Protein AF-A0A1R1BE74-F1 (afdb_monomer)

Nearest PDB structures (foldseek):
  8j9f-assembly1_C  TM=7.064E-01  e=6.997E-29  Paenibacillus relictisesami
  8j9f-assembly1_B  TM=7.066E-01  e=1.627E-28  Paenibacillus relictisesami
  8j9f-assembly2_A  TM=7.059E-01  e=2.800E-28  Paenibacillus relictisesami
  7ms2-assembly1_A  TM=7.088E-01  e=2.737E-26  Acetivibrio thermocellus AD2
  7ms2-assembly1_B  TM=7.089E-01  e=9.140E-26  Acetivibrio thermocellus AD2

Mean predicted aligned error: 9.93 Å

Secondary structure (DSSP, 8-state):
-EEE--SS----TTGGG-S-EEE-TT-GGGHHHHHHHHHHTSS------SSPBPSSGGGSTTTTTSS-BTTB---TTTT--THHHHHHHTPPPSB-TT----SS-EEEEEEEES-SS--TT--EEEEEEEEE-SSS-EEEEEEEEE--SS-SS---S-EEEEEEEEEE-TT-EEEEEEEE-GGGS-----TTSBHHHHHTSHHHHHHHHHSTT-S-------TTS-HHHHHHHHHH-BGGGGGGGGTTSS-HHHHHHHHHHHHHHT-

Sequence (267 aa):
MVVLSNGSPIVMPWLKDAKAVLEAYLGRQAAGGAIADLLFGEANPSEKLAETFPQSLKHNPSSLFFPGDGDRVEYREGIYVGYRYYDCKDIEPLFPFGFGLSYTQFDYSQLNVSQTCFKDTDIVSVTVKIKNTGQCSGKEVIQLYVHDRQTSVNRPEKELKGFAKVSLEPGEEKTVSFTLDKRSFANYYDRNTALGELLSNPKTMAVLGQLQGFAPQGNAHSDAVSSEMIQASMRYIPLRALIPFTGGALTEELLSQLLAGLNAAVR

Foldseek 3Di:
DEEDEAQDADACPPVVVDPDYHDQYCPDPCSVVVVVCPVVVVDKKADWAQFFHANDCVLFLCSVFPPHDDPDGDPPCVPCGTQLVCQVVVNDGPAHGRDDDIPWDKDKDDWDWPDDDDDLQDKIKTKIKMWTAGDAKYKYKDWDWDADPDFLADGGRIDTDDIDIDIYGHGDMDMDMDIDHSVRVDPFDDQQDQQLRLCPRPLSVVLVVVQPQLPQPDPPPDPPADPVNVVVVSNRDGNNNSCVRSVNSDDPVNSVVSRVSSRVSRD

Organism: Paenibacillus amylolyticus (NCBI:txid1451)

Structure (mmCIF, N/CA/C/O backbone):
data_AF-A0A1R1BE74-F1
#
_entry.id   AF-A0A1R1BE74-F1
#
loop_
_atom_site.group_PDB
_atom_site.id
_atom_site.type_symbol
_atom_site.label_atom_id
_atom_site.label_alt_id
_atom_site.label_comp_id
_atom_site.label_asym_id
_atom_site.label_entity_id
_atom_site.label_seq_id
_atom_site.pdbx_PDB_ins_code
_atom_site.Cartn_x
_atom_site.Cartn_y
_atom_site.Cartn_z
_atom_site.occupancy
_atom_site.B_iso_or_equiv
_atom_site.auth_seq_id
_atom_site.auth_comp_id
_atom_site.auth_asym_id
_atom_site.auth_atom_id
_atom_site.pdbx_PDB_model_num
ATOM 1 N N . MET A 1 1 ? -11.906 -18.749 12.889 1.00 91.25 1 MET A N 1
ATOM 2 C CA . MET A 1 1 ? -10.833 -17.737 12.854 1.00 91.25 1 MET A CA 1
ATOM 3 C C . MET A 1 1 ? -9.551 -18.449 12.481 1.00 91.25 1 MET A C 1
ATOM 5 O O . MET A 1 1 ? -9.347 -19.546 12.983 1.00 91.25 1 MET A O 1
ATOM 9 N N . VAL A 1 2 ? -8.747 -17.875 11.592 1.00 97.81 2 VAL A N 1
ATOM 10 C CA . VAL A 1 2 ? -7.461 -18.438 11.157 1.00 97.81 2 VAL A CA 1
ATOM 11 C C . VAL A 1 2 ? -6.367 -17.421 11.461 1.00 97.81 2 VAL A C 1
ATOM 13 O O . VAL A 1 2 ? -6.529 -16.246 11.149 1.00 97.81 2 VAL A O 1
ATOM 16 N N . VAL A 1 3 ? -5.271 -17.859 12.076 1.00 97.69 3 VAL A N 1
ATOM 17 C CA . VAL A 1 3 ? -4.066 -17.039 12.260 1.00 97.69 3 VAL A CA 1
ATOM 18 C C . VAL A 1 3 ? -2.991 -17.604 11.348 1.00 97.69 3 VAL A C 1
ATOM 20 O O . VAL A 1 3 ? -2.738 -18.809 11.368 1.00 97.69 3 VAL A O 1
ATOM 23 N N . LEU A 1 4 ? -2.400 -16.747 10.527 1.00 97.81 4 LEU A N 1
ATOM 24 C CA . LEU A 1 4 ? -1.405 -17.123 9.538 1.00 97.81 4 LEU A CA 1
ATOM 25 C C . LEU A 1 4 ? 0.002 -16.801 10.034 1.00 97.81 4 LEU A C 1
ATOM 27 O O . LEU A 1 4 ? 0.234 -15.760 10.647 1.00 97.81 4 LEU A O 1
ATOM 31 N N . SER A 1 5 ? 0.929 -17.721 9.768 1.00 96.88 5 SER A N 1
ATOM 32 C CA . SER A 1 5 ? 2.358 -17.523 9.982 1.00 96.88 5 SER A CA 1
ATOM 33 C C . SER A 1 5 ? 3.117 -18.006 8.751 1.00 96.88 5 SER A C 1
ATOM 35 O O . SER A 1 5 ? 3.304 -19.203 8.530 1.00 96.88 5 SER A O 1
ATOM 37 N N . ASN A 1 6 ? 3.509 -17.050 7.917 1.00 97.12 6 ASN A N 1
ATOM 38 C CA . ASN A 1 6 ? 4.135 -17.254 6.613 1.00 97.12 6 ASN A CA 1
ATOM 39 C C . ASN A 1 6 ? 5.138 -16.130 6.352 1.00 97.12 6 ASN A C 1
ATOM 41 O O . ASN A 1 6 ? 5.033 -15.037 6.897 1.00 97.12 6 ASN A O 1
ATOM 45 N N . GLY A 1 7 ? 6.146 -16.404 5.524 1.00 96.81 7 GLY A N 1
ATOM 46 C CA . GLY A 1 7 ? 7.164 -15.410 5.161 1.00 96.81 7 GLY A CA 1
ATOM 47 C C . GLY A 1 7 ? 6.813 -14.558 3.938 1.00 96.81 7 GLY A C 1
ATOM 48 O O . GLY A 1 7 ? 7.561 -13.647 3.614 1.00 96.81 7 GLY A O 1
ATOM 49 N N . SER A 1 8 ? 5.734 -14.892 3.230 1.00 95.81 8 SER A N 1
ATOM 50 C CA . SER A 1 8 ? 5.340 -14.307 1.944 1.00 95.81 8 SER A CA 1
ATOM 51 C C . SER A 1 8 ? 3.848 -14.592 1.703 1.00 95.81 8 SER A C 1
ATOM 53 O O . SER A 1 8 ? 3.282 -15.421 2.433 1.00 95.81 8 SER A O 1
ATOM 55 N N . PRO A 1 9 ? 3.181 -13.945 0.731 1.00 96.75 9 PRO A N 1
ATOM 56 C CA . PRO A 1 9 ? 1.778 -14.195 0.449 1.00 96.75 9 PRO A CA 1
ATOM 57 C C . PRO A 1 9 ? 1.449 -15.659 0.152 1.00 96.75 9 PRO A C 1
ATOM 59 O O . PRO A 1 9 ? 2.171 -16.349 -0.569 1.00 96.75 9 PRO A O 1
ATOM 62 N N . ILE A 1 10 ? 0.300 -16.108 0.658 1.00 96.12 10 ILE A N 1
ATOM 63 C CA . ILE A 1 10 ? -0.264 -17.429 0.371 1.00 96.12 10 ILE A CA 1
ATOM 64 C C . ILE A 1 10 ? -1.625 -17.289 -0.312 1.00 96.12 10 ILE A C 1
ATOM 66 O O . ILE A 1 10 ? -2.376 -16.349 -0.049 1.00 96.12 10 ILE A O 1
ATOM 70 N N . VAL A 1 11 ? -1.971 -18.255 -1.161 1.00 95.31 11 VAL A N 1
ATOM 71 C CA . VAL A 1 11 ? -3.345 -18.390 -1.660 1.00 95.31 11 VAL A CA 1
ATOM 72 C C . VAL A 1 11 ? -4.239 -18.970 -0.560 1.00 95.31 11 VAL A C 1
ATOM 74 O O . VAL A 1 11 ? -3.820 -19.857 0.185 1.00 95.31 11 VAL A O 1
ATOM 77 N N . MET A 1 12 ? -5.483 -18.496 -0.464 1.00 96.94 12 MET A N 1
ATOM 78 C CA . MET A 1 12 ? -6.427 -18.913 0.584 1.00 96.94 12 MET A CA 1
ATOM 79 C C . MET A 1 12 ? -7.737 -19.454 -0.019 1.00 96.94 12 MET A C 1
ATOM 81 O O . MET A 1 12 ? -8.784 -18.822 0.114 1.00 96.94 12 MET A O 1
ATOM 85 N N . PRO A 1 13 ? -7.738 -20.633 -0.677 1.00 95.75 13 PRO A N 1
ATOM 86 C CA . PRO A 1 13 ? -8.962 -21.212 -1.255 1.00 95.75 13 PRO A CA 1
ATOM 87 C C . PRO A 1 13 ? -10.056 -21.507 -0.207 1.00 95.75 13 PRO A C 1
ATOM 89 O O . PRO A 1 13 ? -11.230 -21.635 -0.546 1.00 95.75 13 PRO A O 1
ATOM 92 N N . TRP A 1 14 ? -9.669 -21.589 1.067 1.00 96.44 14 TRP A N 1
ATOM 93 C CA . TRP A 1 14 ? -10.520 -21.802 2.240 1.00 96.44 14 TRP A CA 1
ATOM 94 C C . TRP A 1 14 ? -11.069 -20.501 2.855 1.00 96.44 14 TRP A C 1
ATOM 96 O O . TRP A 1 14 ? -11.799 -20.561 3.842 1.00 96.44 14 TRP A O 1
ATOM 106 N N . LEU A 1 15 ? -10.740 -19.317 2.313 1.00 97.00 15 LEU A N 1
ATOM 107 C CA . LEU A 1 15 ? -11.078 -18.025 2.933 1.00 97.00 15 LEU A CA 1
ATOM 108 C C . LEU A 1 15 ? -12.582 -17.867 3.208 1.00 97.00 15 LEU A C 1
ATOM 110 O O . LEU A 1 15 ? -12.959 -17.362 4.260 1.00 97.00 15 LEU A O 1
ATOM 114 N N . LYS A 1 16 ? -13.439 -18.358 2.303 1.00 96.38 16 LYS A N 1
ATOM 115 C CA . LYS A 1 16 ? -14.909 -18.314 2.435 1.00 96.38 16 LYS A CA 1
ATOM 116 C C . LYS A 1 16 ? -15.448 -19.035 3.680 1.00 96.38 16 LYS A C 1
ATOM 118 O O . LYS A 1 16 ? -16.525 -18.698 4.165 1.00 96.38 16 LYS A O 1
ATOM 123 N N . ASP A 1 17 ? -14.702 -20.010 4.192 1.00 97.56 17 ASP A N 1
ATOM 124 C CA . ASP A 1 17 ? -15.076 -20.808 5.359 1.00 97.56 17 ASP A CA 1
ATOM 125 C C . ASP A 1 17 ? -14.540 -20.179 6.664 1.00 97.56 17 ASP A C 1
ATOM 127 O O . ASP A 1 17 ? -14.965 -20.531 7.768 1.00 97.56 17 ASP A O 1
ATOM 131 N N . ALA A 1 18 ? -13.638 -19.194 6.561 1.00 97.62 18 ALA A N 1
ATOM 132 C CA . ALA A 1 18 ? -13.071 -18.469 7.688 1.00 97.62 18 ALA A CA 1
ATOM 133 C C . ALA A 1 18 ? -13.839 -17.165 7.965 1.00 97.62 18 ALA A C 1
ATOM 135 O O . ALA A 1 18 ? -13.910 -16.265 7.138 1.00 97.62 18 ALA A O 1
ATOM 136 N N . LYS A 1 19 ? -14.357 -17.012 9.190 1.00 97.50 19 LYS A N 1
ATOM 137 C CA . LYS A 1 19 ? -15.012 -15.761 9.633 1.00 97.50 19 LYS A CA 1
ATOM 138 C C . LYS A 1 19 ? -14.055 -14.576 9.804 1.00 97.50 19 LYS A C 1
ATOM 140 O O . LYS A 1 19 ? -14.494 -13.437 9.769 1.00 97.50 19 LYS A O 1
ATOM 145 N N . ALA A 1 20 ? -12.780 -14.861 10.055 1.00 97.38 20 ALA A N 1
ATOM 146 C CA . ALA A 1 20 ? -11.730 -13.875 10.266 1.00 97.38 20 ALA A CA 1
ATOM 147 C C . ALA A 1 20 ? -10.369 -14.519 9.990 1.00 97.38 20 ALA A C 1
ATOM 149 O O . ALA A 1 20 ? -10.177 -15.704 10.305 1.00 97.38 20 ALA A O 1
ATOM 150 N N . VAL A 1 21 ? -9.448 -13.724 9.447 1.00 98.25 21 VAL A N 1
ATOM 151 C CA . VAL A 1 21 ? -8.052 -14.088 9.195 1.00 98.25 21 VAL A CA 1
ATOM 152 C C . VAL A 1 21 ? -7.153 -13.009 9.790 1.00 98.25 21 VAL A C 1
ATOM 154 O O . VAL A 1 21 ? -7.360 -11.828 9.524 1.00 98.25 21 VAL A O 1
ATOM 157 N N . LEU A 1 22 ? -6.167 -13.420 10.584 1.00 98.06 22 LEU A N 1
ATOM 158 C CA . LEU A 1 22 ? -5.102 -12.560 11.094 1.00 98.06 22 LEU A CA 1
ATOM 159 C C . LEU A 1 22 ? -3.781 -12.984 10.450 1.00 98.06 22 LEU A C 1
ATOM 161 O O . LEU A 1 22 ? -3.292 -14.079 10.716 1.00 98.06 22 LEU A O 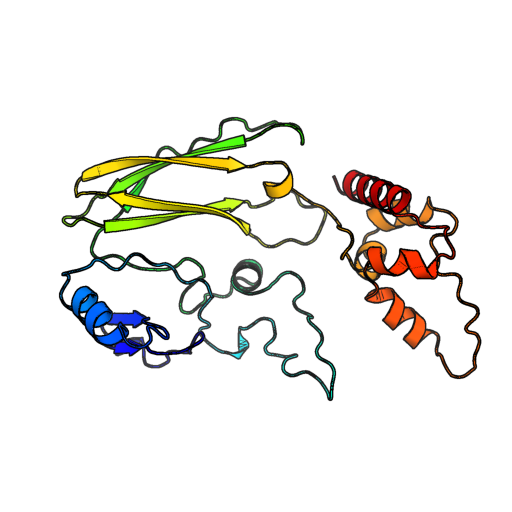1
ATOM 165 N N . GLU A 1 23 ? -3.210 -12.123 9.613 1.00 97.94 23 GLU A N 1
ATOM 166 C CA . GLU A 1 23 ? -1.867 -12.306 9.057 1.00 97.94 23 GLU A CA 1
ATOM 167 C C . GLU A 1 23 ? -0.825 -11.833 10.079 1.00 97.94 23 GLU A C 1
ATOM 169 O O . GLU A 1 23 ? -0.718 -10.636 10.347 1.00 97.94 23 GLU A O 1
ATOM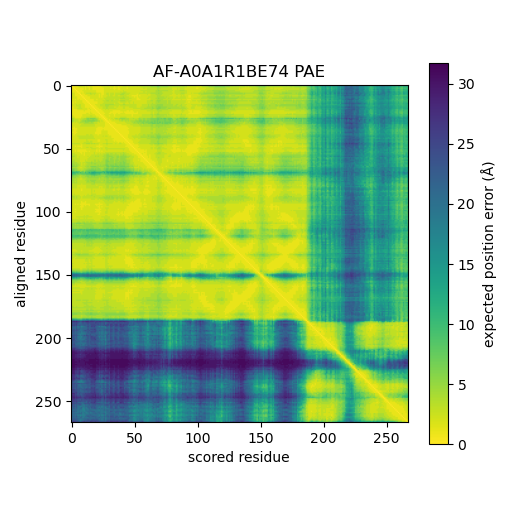 174 N N . ALA A 1 24 ? -0.097 -12.775 10.686 1.00 96.88 24 ALA A N 1
ATOM 175 C CA . ALA A 1 24 ? 0.890 -12.493 11.731 1.00 96.88 24 ALA A CA 1
ATOM 176 C C . ALA A 1 24 ? 2.345 -12.641 11.250 1.00 96.88 24 ALA A C 1
ATOM 178 O O . ALA A 1 24 ? 3.274 -12.402 12.029 1.00 96.88 24 ALA A O 1
ATOM 179 N N . TYR A 1 25 ? 2.559 -13.021 9.985 1.00 96.94 25 TYR A N 1
ATOM 180 C CA . TYR A 1 25 ? 3.864 -13.255 9.377 1.00 96.94 25 TYR A CA 1
ATOM 181 C C . TYR A 1 25 ? 4.799 -14.077 10.294 1.00 96.94 25 TYR A C 1
ATOM 183 O O . TYR A 1 25 ? 4.412 -15.094 10.880 1.00 96.94 25 TYR A O 1
ATOM 191 N N . LEU A 1 26 ? 6.058 -13.651 10.429 1.00 95.62 26 LEU A N 1
ATOM 192 C CA . LEU A 1 26 ? 7.093 -14.295 11.234 1.00 95.62 26 LEU A CA 1
ATOM 193 C C . LEU A 1 26 ? 7.488 -13.397 12.420 1.00 95.62 26 LEU A C 1
ATOM 195 O O . LEU A 1 26 ? 8.588 -12.845 12.461 1.00 95.62 26 LEU A O 1
ATOM 199 N N . GLY A 1 27 ? 6.604 -13.275 13.415 1.00 89.88 27 GLY A N 1
ATOM 200 C CA . GLY A 1 27 ? 6.794 -12.435 14.615 1.00 89.88 27 GLY A CA 1
ATOM 201 C C . GLY A 1 27 ? 7.848 -12.915 15.634 1.00 89.88 27 GLY A C 1
ATOM 202 O O . GLY A 1 27 ? 7.973 -12.340 16.716 1.00 89.88 27 GLY A O 1
ATOM 203 N N . ARG A 1 28 ? 8.613 -13.968 15.308 1.00 94.38 28 ARG A N 1
ATOM 204 C CA . ARG A 1 28 ? 9.681 -14.555 16.144 1.00 94.38 28 ARG A CA 1
ATOM 205 C C . ARG A 1 28 ? 9.211 -14.854 17.583 1.00 94.38 28 ARG A C 1
ATOM 207 O O . ARG A 1 28 ? 8.063 -15.220 17.807 1.00 94.38 28 ARG A O 1
ATOM 214 N N . GLN A 1 29 ? 10.109 -14.732 18.563 1.00 95.94 29 GLN A N 1
ATOM 215 C CA . GLN A 1 29 ? 9.910 -15.170 19.951 1.00 95.94 29 GLN A CA 1
ATOM 216 C C . GLN A 1 29 ? 8.762 -14.474 20.703 1.00 95.94 29 GLN A C 1
ATOM 218 O O . GLN A 1 29 ? 8.271 -15.023 21.682 1.00 95.94 29 GLN A O 1
ATOM 223 N N . ALA A 1 30 ? 8.335 -13.284 20.265 1.00 95.50 30 ALA A N 1
ATOM 224 C CA . ALA A 1 30 ? 7.267 -12.516 20.911 1.00 95.50 30 ALA A CA 1
ATOM 225 C C . ALA A 1 30 ? 5.902 -12.662 20.211 1.00 95.50 30 ALA A C 1
ATOM 227 O O . ALA A 1 30 ? 4.915 -12.097 20.682 1.00 95.50 30 ALA A O 1
ATOM 228 N N . ALA A 1 31 ? 5.825 -13.429 19.113 1.00 96.12 31 ALA A N 1
ATOM 229 C CA . ALA A 1 31 ? 4.615 -13.547 18.300 1.00 96.12 31 ALA A CA 1
ATOM 230 C C . ALA A 1 31 ? 3.404 -14.030 19.105 1.00 96.12 31 ALA A C 1
ATOM 232 O O . ALA A 1 31 ? 2.318 -13.496 18.935 1.00 96.12 31 ALA A O 1
ATOM 233 N N . GLY A 1 32 ? 3.588 -15.008 20.000 1.00 97.00 32 GLY A N 1
ATOM 234 C CA . GLY A 1 32 ? 2.481 -15.589 20.763 1.00 97.00 32 GLY A CA 1
ATOM 235 C C . GLY A 1 32 ? 1.731 -14.559 21.611 1.00 97.00 32 GLY A C 1
ATOM 236 O O . GLY A 1 32 ? 0.508 -14.486 21.532 1.00 97.00 32 GLY A O 1
ATOM 237 N N . GLY A 1 33 ? 2.465 -13.731 22.364 1.00 98.00 33 GLY A N 1
ATOM 238 C CA . GLY A 1 33 ? 1.879 -12.655 23.169 1.00 98.00 33 GLY A CA 1
ATOM 239 C C . GLY A 1 33 ? 1.226 -11.582 22.302 1.00 98.00 33 GLY A C 1
ATOM 240 O O . GLY A 1 33 ? 0.059 -11.274 22.494 1.00 98.00 33 GLY A O 1
ATOM 241 N N . ALA A 1 34 ? 1.926 -11.107 21.267 1.00 97.56 34 ALA A N 1
ATOM 242 C CA . ALA A 1 34 ? 1.388 -10.084 20.370 1.00 97.56 34 ALA A CA 1
ATOM 243 C C . ALA A 1 34 ? 0.110 -10.541 19.637 1.00 97.56 34 ALA A C 1
ATOM 245 O O . ALA A 1 34 ? -0.829 -9.767 19.478 1.00 97.56 34 ALA A O 1
ATOM 246 N N . ILE A 1 35 ? 0.051 -11.804 19.205 1.00 97.94 35 ILE A N 1
ATOM 247 C CA . ILE A 1 35 ? -1.151 -12.393 18.602 1.00 97.94 35 ILE A CA 1
ATOM 248 C C . ILE A 1 35 ? -2.281 -12.444 19.630 1.00 97.94 35 ILE A C 1
ATOM 250 O O . ILE A 1 35 ? -3.403 -12.082 19.290 1.00 97.94 35 ILE A O 1
ATOM 254 N N . ALA A 1 36 ? -2.009 -12.865 20.868 1.00 98.00 36 ALA A N 1
ATOM 255 C CA . ALA A 1 36 ? -3.021 -12.886 21.921 1.00 98.00 36 ALA A CA 1
ATOM 256 C C . ALA A 1 36 ? -3.589 -11.481 22.174 1.00 98.00 36 ALA A C 1
ATOM 258 O O . ALA A 1 36 ? -4.807 -11.313 22.126 1.00 98.00 36 ALA A O 1
ATOM 259 N N . ASP A 1 37 ? -2.731 -10.470 22.324 1.00 98.19 37 ASP A N 1
ATOM 260 C CA . ASP A 1 37 ? -3.157 -9.085 22.548 1.00 98.19 37 ASP A CA 1
ATOM 261 C C . ASP A 1 37 ? -4.083 -8.585 21.428 1.00 98.19 37 ASP A C 1
ATOM 263 O O . ASP A 1 37 ? -5.106 -7.953 21.689 1.00 98.19 37 ASP A O 1
ATOM 267 N N . LEU A 1 38 ? -3.772 -8.921 20.171 1.00 97.62 38 LEU A N 1
ATOM 268 C CA . LEU A 1 38 ? -4.627 -8.584 19.033 1.00 97.62 38 LEU A CA 1
ATOM 269 C C . LEU A 1 38 ? -5.947 -9.358 19.069 1.00 97.62 38 LEU A C 1
ATOM 271 O O . LEU A 1 38 ? -7.004 -8.761 18.894 1.00 97.62 38 LEU A O 1
ATOM 275 N N . LEU A 1 39 ? -5.925 -10.671 19.295 1.00 97.12 39 LEU A N 1
ATOM 276 C CA . LEU A 1 39 ? -7.131 -11.507 19.278 1.00 97.12 39 LEU A CA 1
ATOM 277 C C . LEU A 1 39 ? -8.133 -11.148 20.380 1.00 97.12 39 LEU A C 1
ATOM 279 O O . LEU A 1 39 ? -9.338 -11.256 20.157 1.00 97.12 39 LEU A O 1
ATOM 283 N N . PHE A 1 40 ? -7.641 -10.727 21.545 1.00 97.19 40 PHE A N 1
ATOM 284 C CA . PHE A 1 40 ? -8.474 -10.325 22.680 1.00 97.19 40 PHE A CA 1
ATOM 285 C C . PHE A 1 40 ? -8.802 -8.827 22.700 1.00 97.19 40 PHE A C 1
ATOM 287 O O . PHE A 1 40 ? -9.597 -8.396 23.529 1.00 97.19 40 PHE A O 1
ATOM 294 N N . GLY A 1 41 ? -8.258 -8.041 21.765 1.00 96.31 41 GLY A N 1
ATOM 295 C CA . GLY A 1 41 ? -8.538 -6.608 21.668 1.00 96.31 41 GLY A CA 1
ATOM 296 C C . GLY A 1 41 ? -7.787 -5.741 22.678 1.00 96.31 41 GLY A C 1
ATOM 297 O O . GLY A 1 41 ? -8.054 -4.544 22.742 1.00 96.31 41 GLY A O 1
ATOM 298 N N . GLU A 1 42 ? -6.822 -6.308 23.409 1.00 97.69 42 GLU A N 1
ATOM 299 C CA . GLU A 1 42 ? -5.860 -5.554 24.230 1.00 97.69 42 GLU A CA 1
ATOM 300 C C . GLU A 1 42 ? -4.996 -4.630 23.353 1.00 97.69 42 GLU A C 1
ATOM 302 O O . GLU A 1 42 ? -4.568 -3.554 23.772 1.00 97.69 42 GLU A O 1
ATOM 307 N N . ALA A 1 43 ? -4.785 -5.024 22.093 1.00 97.31 43 ALA A N 1
ATOM 308 C CA . ALA A 1 43 ? -4.223 -4.189 21.043 1.00 97.31 43 ALA A CA 1
ATOM 309 C C . ALA A 1 43 ? -5.121 -4.180 19.795 1.00 97.31 43 ALA A C 1
ATOM 311 O O . ALA A 1 43 ? -5.749 -5.175 19.435 1.00 97.31 43 ALA A O 1
ATOM 312 N N . ASN A 1 44 ? -5.137 -3.049 19.085 1.00 98.19 44 ASN A N 1
ATOM 313 C CA . ASN A 1 44 ? -5.878 -2.891 17.835 1.00 98.19 44 ASN A CA 1
ATOM 314 C C . ASN A 1 44 ? -4.962 -3.152 16.612 1.00 98.19 44 ASN A C 1
ATOM 316 O O . ASN A 1 44 ? -3.932 -2.472 16.480 1.00 98.19 44 ASN A O 1
ATOM 320 N N . PRO A 1 45 ? -5.313 -4.088 15.701 1.00 98.00 45 PRO A N 1
ATOM 321 C CA . PRO A 1 45 ? -4.615 -4.270 14.433 1.00 98.00 45 PRO A CA 1
ATOM 322 C C . PRO A 1 45 ? -4.543 -2.959 13.646 1.00 98.00 45 PRO A C 1
ATOM 324 O O . PRO A 1 45 ? -5.530 -2.241 13.496 1.00 98.00 45 PRO A O 1
ATOM 327 N N . SER A 1 46 ? -3.346 -2.621 13.165 1.00 98.00 46 SER A N 1
ATOM 328 C CA . SER A 1 46 ? -3.106 -1.322 12.521 1.00 98.00 46 SER A CA 1
ATOM 329 C C . SER A 1 46 ? -2.058 -1.342 11.415 1.00 98.00 46 SER A C 1
ATOM 331 O O . SER A 1 46 ? -1.636 -0.284 10.944 1.00 98.00 46 SER A O 1
ATOM 333 N N . GLU A 1 47 ? -1.569 -2.521 11.043 1.00 96.38 47 GLU A N 1
ATOM 334 C CA . GLU A 1 47 ? -0.603 -2.649 9.957 1.00 96.38 47 GLU A CA 1
ATOM 335 C C . GLU A 1 47 ? -1.310 -2.887 8.625 1.00 96.38 47 GLU A C 1
ATOM 337 O O . GLU A 1 47 ? -2.463 -3.321 8.572 1.00 96.38 47 GLU A O 1
ATOM 342 N N . LYS A 1 48 ? -0.603 -2.563 7.544 1.00 98.38 48 LYS A N 1
ATOM 343 C CA . LYS A 1 48 ? -1.072 -2.711 6.170 1.00 98.38 48 LYS A CA 1
ATOM 344 C C . LYS A 1 48 ? -0.105 -3.608 5.402 1.00 98.38 48 LYS A C 1
ATOM 346 O O . LYS A 1 48 ? 1.098 -3.571 5.653 1.00 98.38 48 LYS A O 1
ATOM 351 N N . LEU A 1 49 ? -0.619 -4.398 4.466 1.00 98.50 49 LEU A N 1
ATOM 352 C CA . LEU A 1 49 ? 0.178 -5.329 3.673 1.00 98.50 49 LEU A CA 1
ATOM 353 C C . LEU A 1 49 ? 1.252 -4.596 2.861 1.00 98.50 49 LEU A C 1
ATOM 355 O O . LEU A 1 49 ? 0.950 -3.672 2.107 1.00 98.50 49 LEU A O 1
ATOM 359 N N . ALA A 1 50 ? 2.499 -5.057 2.964 1.00 97.62 50 ALA A N 1
ATOM 360 C CA . ALA A 1 50 ? 3.611 -4.581 2.138 1.00 97.62 50 ALA A CA 1
ATOM 361 C C . ALA A 1 50 ? 3.699 -5.304 0.778 1.00 97.62 50 ALA A C 1
ATOM 363 O O . ALA A 1 50 ? 4.503 -4.936 -0.076 1.00 97.62 50 ALA A O 1
ATOM 364 N N . GLU A 1 51 ? 2.859 -6.317 0.564 1.00 97.44 51 GLU A N 1
ATOM 365 C CA . GLU A 1 51 ? 2.827 -7.160 -0.628 1.00 97.44 51 GLU A CA 1
ATOM 366 C C . GLU A 1 51 ? 1.379 -7.390 -1.073 1.00 97.44 51 GLU A C 1
ATOM 368 O O . GLU A 1 51 ? 0.449 -7.368 -0.270 1.00 97.44 51 GLU A O 1
ATOM 373 N N . THR A 1 52 ? 1.177 -7.630 -2.366 1.00 98.38 52 THR A N 1
ATOM 374 C CA . THR A 1 52 ? -0.130 -8.025 -2.900 1.00 98.38 52 THR A CA 1
ATOM 375 C C . THR A 1 52 ? -0.323 -9.527 -2.722 1.00 98.38 52 THR A C 1
ATOM 377 O O . THR A 1 52 ? 0.510 -10.306 -3.187 1.00 98.38 52 THR A O 1
ATOM 380 N N . PHE A 1 53 ? -1.429 -9.946 -2.105 1.00 98.31 53 PHE A N 1
ATOM 381 C CA . PHE A 1 53 ? -1.774 -11.362 -1.999 1.00 98.31 53 PHE A CA 1
ATOM 382 C C . PHE A 1 53 ? -2.551 -11.789 -3.245 1.00 98.31 53 PHE A C 1
ATOM 384 O O . PHE A 1 53 ? -3.644 -11.270 -3.482 1.00 98.31 53 PHE A O 1
ATOM 391 N N . PRO A 1 54 ? -2.027 -12.716 -4.063 1.00 97.06 54 PRO A N 1
ATOM 392 C CA . PRO A 1 54 ? -2.715 -13.160 -5.265 1.00 97.06 54 PRO A CA 1
ATOM 393 C C . PRO A 1 54 ? -3.889 -14.092 -4.942 1.00 97.06 54 PRO A C 1
ATOM 395 O O . PRO A 1 54 ? -3.797 -14.934 -4.052 1.00 97.06 54 PRO A O 1
ATOM 398 N N . GLN A 1 55 ? -4.952 -14.041 -5.750 1.00 96.25 55 GLN A N 1
ATOM 399 C CA . GLN A 1 55 ? -5.965 -15.110 -5.766 1.00 96.25 55 GLN A CA 1
ATOM 400 C C . GLN A 1 55 ? -5.384 -16.436 -6.294 1.00 96.25 55 GLN A C 1
ATOM 402 O O . GLN A 1 55 ? -5.780 -17.519 -5.870 1.00 96.25 55 GLN A O 1
ATOM 407 N N . SER A 1 56 ? -4.423 -16.349 -7.217 1.00 95.44 56 SER A N 1
ATOM 408 C CA . SER A 1 56 ? -3.731 -17.476 -7.839 1.00 95.44 56 SER A CA 1
ATOM 409 C C . SER A 1 56 ? -2.283 -17.103 -8.117 1.00 95.44 56 SER A C 1
ATOM 411 O O . SER A 1 56 ? -2.018 -16.011 -8.615 1.00 95.44 56 SER A O 1
ATOM 413 N N . LEU A 1 57 ? -1.342 -18.021 -7.883 1.00 93.00 57 LEU A N 1
ATOM 414 C CA . LEU A 1 57 ? 0.078 -17.792 -8.180 1.00 93.00 57 LEU A CA 1
ATOM 415 C C . LEU A 1 57 ? 0.312 -17.376 -9.646 1.00 93.00 57 LEU A C 1
ATOM 417 O O . LEU A 1 57 ? 1.213 -16.593 -9.926 1.00 93.00 57 LEU A O 1
ATOM 421 N N . LYS A 1 58 ? -0.555 -17.824 -10.565 1.00 95.00 58 LYS A N 1
ATOM 422 C CA . LYS A 1 58 ? -0.525 -17.464 -11.994 1.00 95.00 58 LYS A CA 1
ATOM 423 C C . LYS A 1 58 ? -0.813 -15.984 -12.274 1.00 95.00 58 LYS A C 1
ATOM 425 O O . LYS A 1 58 ? -0.542 -15.516 -13.370 1.00 95.00 58 LYS A O 1
ATOM 430 N N . HIS A 1 59 ? -1.393 -15.253 -11.323 1.00 94.94 59 HIS A N 1
ATOM 431 C CA . HIS A 1 59 ? -1.626 -13.812 -11.462 1.00 94.94 59 HIS A CA 1
ATOM 432 C C . HIS A 1 59 ? -0.373 -12.993 -11.134 1.00 94.94 59 HIS A C 1
ATOM 434 O O . HIS A 1 59 ? -0.339 -11.797 -11.411 1.00 94.94 59 HIS A O 1
ATOM 440 N N . ASN A 1 60 ? 0.662 -13.614 -10.556 1.00 94.50 60 ASN A N 1
ATOM 441 C CA . ASN A 1 60 ? 1.913 -12.919 -10.309 1.00 94.50 60 ASN A CA 1
ATOM 442 C C . ASN A 1 60 ? 2.577 -12.544 -11.653 1.00 94.50 60 ASN A C 1
ATOM 444 O O . ASN A 1 60 ? 2.677 -13.417 -12.526 1.00 94.50 60 ASN A O 1
ATOM 448 N N . PRO A 1 61 ? 3.044 -11.291 -11.828 1.00 94.50 61 PRO A N 1
ATOM 449 C CA . PRO A 1 61 ? 3.679 -10.835 -13.067 1.00 94.50 61 PRO A CA 1
ATOM 450 C C . PRO A 1 61 ? 4.851 -11.707 -13.538 1.00 94.50 61 PRO A C 1
ATOM 452 O O . PRO A 1 61 ? 5.043 -11.866 -14.741 1.00 94.50 61 PRO A O 1
ATOM 455 N N . SER A 1 62 ? 5.605 -12.309 -12.615 1.00 94.62 62 SER A N 1
ATOM 456 C CA . SER A 1 62 ? 6.756 -13.156 -12.949 1.00 94.62 62 SER A CA 1
ATOM 457 C C . SER A 1 62 ? 6.406 -14.637 -13.127 1.00 94.62 62 SER A C 1
ATOM 459 O O . SER A 1 62 ? 7.275 -15.432 -13.479 1.00 94.62 62 SER A O 1
ATOM 461 N N . SER A 1 63 ? 5.142 -15.033 -12.922 1.00 94.50 63 SER A N 1
ATOM 462 C CA . SER A 1 63 ? 4.733 -16.445 -12.834 1.00 94.50 63 SER A CA 1
ATOM 463 C C . SER A 1 63 ? 5.085 -17.298 -14.055 1.00 94.50 63 SER A C 1
ATOM 465 O O . SER A 1 63 ? 5.293 -18.499 -13.910 1.00 94.50 63 SER A O 1
ATOM 467 N N . LEU A 1 64 ? 5.158 -16.695 -15.245 1.00 93.06 64 LEU A N 1
ATOM 468 C CA . LEU A 1 64 ? 5.494 -17.395 -16.485 1.00 93.06 64 LEU A CA 1
ATOM 469 C C . LEU A 1 64 ? 7.008 -17.562 -16.696 1.00 93.06 64 LEU A C 1
ATOM 471 O O . LEU A 1 64 ? 7.418 -18.460 -17.424 1.00 93.06 64 LEU A O 1
ATOM 475 N N . PHE A 1 65 ? 7.827 -16.694 -16.097 1.00 91.56 65 PHE A N 1
ATOM 476 C CA . PHE A 1 65 ? 9.258 -16.570 -16.405 1.00 91.56 65 PHE A CA 1
ATOM 477 C C . PHE A 1 65 ? 10.175 -16.846 -15.209 1.00 91.56 65 PHE A C 1
ATOM 479 O O . PHE A 1 65 ? 11.392 -16.843 -15.361 1.00 91.56 65 PHE A O 1
ATOM 486 N N . PHE A 1 66 ? 9.611 -17.105 -14.030 1.00 93.00 66 PHE A N 1
ATOM 487 C CA . PHE A 1 66 ? 10.331 -17.577 -12.852 1.00 93.00 66 PHE A CA 1
ATOM 488 C C . PHE A 1 66 ? 10.223 -19.114 -12.744 1.00 93.00 66 PHE A C 1
ATOM 490 O O . PHE A 1 66 ? 9.124 -19.642 -12.925 1.00 93.00 66 PHE A O 1
ATOM 497 N N . PRO A 1 67 ? 11.304 -19.857 -12.421 1.00 94.06 67 PRO A N 1
ATOM 498 C CA . PRO A 1 67 ? 12.624 -19.396 -11.969 1.00 94.06 67 PRO A CA 1
ATOM 499 C C . PRO A 1 67 ? 13.601 -18.992 -13.087 1.00 94.06 67 PRO A C 1
ATOM 501 O O . PRO A 1 67 ? 14.731 -18.623 -12.783 1.00 94.06 67 PRO A O 1
ATOM 504 N N . GLY A 1 68 ? 13.175 -19.034 -14.350 1.00 91.69 68 GLY A N 1
ATOM 505 C CA . GLY A 1 68 ? 14.015 -18.772 -15.518 1.00 91.69 68 GLY A CA 1
ATOM 506 C C . GLY A 1 68 ? 14.477 -20.057 -16.204 1.00 91.69 68 GLY A C 1
ATOM 507 O O . GLY A 1 68 ? 13.968 -21.140 -15.911 1.00 91.69 68 GLY A O 1
ATOM 508 N N . ASP A 1 69 ? 15.448 -19.923 -17.105 1.00 90.69 69 ASP A N 1
ATOM 509 C CA . ASP A 1 69 ? 16.033 -21.021 -17.876 1.00 90.69 69 ASP A CA 1
ATOM 510 C C . ASP A 1 69 ? 17.525 -21.151 -17.529 1.00 90.69 69 ASP A C 1
ATOM 512 O O . ASP A 1 69 ? 18.321 -20.244 -17.785 1.00 90.69 69 ASP A O 1
ATOM 516 N N . GLY A 1 70 ? 17.919 -22.286 -16.940 1.00 90.50 70 GLY A N 1
ATOM 517 C CA . GLY A 1 70 ? 19.303 -22.530 -16.521 1.00 90.50 70 GLY A CA 1
ATOM 518 C C . GLY A 1 70 ? 19.749 -21.600 -15.388 1.00 90.50 70 GLY A C 1
ATOM 519 O O . GLY A 1 70 ? 19.184 -21.631 -14.297 1.00 90.50 70 GLY A O 1
ATOM 520 N N . ASP A 1 71 ? 20.785 -20.800 -15.639 1.00 90.81 71 ASP A N 1
ATOM 521 C CA . ASP A 1 71 ? 21.375 -19.832 -14.704 1.00 90.81 71 ASP A CA 1
ATOM 522 C C . ASP A 1 71 ? 20.868 -18.392 -14.912 1.00 90.81 71 ASP A C 1
ATOM 524 O O . ASP A 1 71 ? 21.380 -17.452 -14.298 1.00 90.81 71 ASP A O 1
ATOM 528 N N . ARG A 1 72 ? 19.846 -18.204 -15.758 1.00 85.56 72 ARG A N 1
ATOM 529 C CA . ARG A 1 72 ? 19.345 -16.888 -16.159 1.00 85.56 72 ARG A CA 1
ATOM 530 C C . ARG A 1 72 ? 17.850 -16.729 -15.894 1.00 85.56 72 ARG A C 1
ATOM 532 O O . ARG A 1 72 ? 17.029 -17.521 -16.345 1.00 85.56 72 ARG A O 1
ATOM 539 N N . VAL A 1 73 ? 17.495 -15.607 -15.268 1.00 87.56 73 VAL A N 1
ATOM 540 C CA . VAL A 1 73 ? 16.112 -15.137 -15.104 1.00 87.56 73 VAL A CA 1
ATOM 541 C C . VAL A 1 73 ? 15.963 -13.741 -15.709 1.00 87.56 73 VAL A C 1
ATOM 543 O O . VAL A 1 73 ? 16.788 -12.856 -15.483 1.00 87.56 73 VAL A O 1
ATOM 546 N N . GLU A 1 74 ? 14.922 -13.540 -16.516 1.00 85.88 74 GLU A N 1
ATOM 547 C CA . GLU A 1 74 ? 14.606 -12.246 -17.124 1.00 85.88 74 GLU A CA 1
ATOM 548 C C . GLU A 1 74 ? 13.409 -11.600 -16.420 1.00 85.88 74 GLU A C 1
ATOM 550 O O . GLU A 1 74 ? 12.331 -12.187 -16.353 1.00 85.88 74 GLU A O 1
ATOM 555 N N . TYR A 1 75 ? 13.577 -10.357 -15.967 1.00 84.06 75 TYR A N 1
ATOM 556 C CA . TYR A 1 75 ? 12.533 -9.562 -15.311 1.00 84.06 75 TYR A CA 1
ATOM 557 C C . TYR A 1 75 ? 11.639 -8.908 -16.370 1.00 84.06 75 TYR A C 1
ATOM 559 O O . TYR A 1 75 ? 11.734 -7.713 -16.663 1.00 84.06 75 TYR A O 1
ATOM 567 N N . ARG A 1 76 ? 10.820 -9.728 -17.031 1.00 87.25 76 ARG A N 1
ATOM 568 C CA . ARG A 1 76 ? 9.992 -9.305 -18.173 1.00 87.25 76 ARG A CA 1
ATOM 569 C C . ARG A 1 76 ? 8.833 -8.400 -17.780 1.00 87.25 76 ARG A C 1
ATOM 571 O O . ARG A 1 76 ? 8.292 -7.698 -18.629 1.00 87.25 76 ARG A O 1
ATOM 578 N N . GLU A 1 77 ? 8.467 -8.394 -16.509 1.00 85.75 77 GLU A N 1
ATOM 579 C CA . GLU A 1 77 ? 7.465 -7.505 -15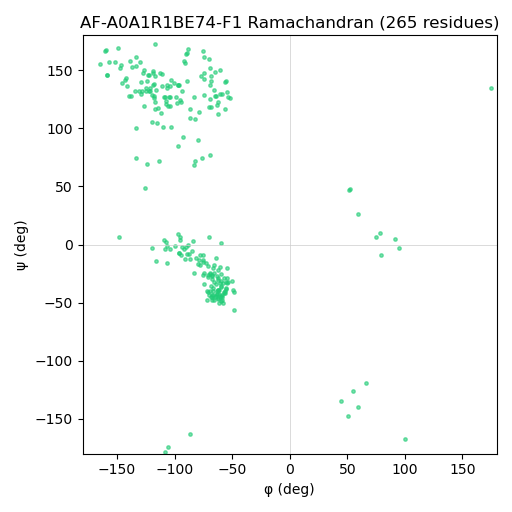.942 1.00 85.75 77 GLU A CA 1
ATOM 580 C C . GLU A 1 77 ? 7.943 -6.052 -15.807 1.00 85.75 77 GLU A C 1
ATOM 582 O O . GLU A 1 77 ? 7.120 -5.146 -15.667 1.00 85.75 77 GLU A O 1
ATOM 587 N N . GLY A 1 78 ? 9.255 -5.799 -15.887 1.00 87.50 78 GLY A N 1
ATOM 588 C CA . GLY A 1 78 ? 9.823 -4.457 -15.774 1.00 87.50 78 GLY A CA 1
ATOM 589 C C . GLY A 1 78 ? 9.388 -3.756 -14.483 1.00 87.50 78 GLY A C 1
ATOM 590 O O . GLY A 1 78 ? 9.536 -4.290 -13.388 1.00 87.50 78 GLY A O 1
ATOM 591 N N . ILE A 1 79 ? 8.828 -2.549 -14.600 1.00 85.44 79 ILE A N 1
ATOM 592 C CA . ILE A 1 79 ? 8.334 -1.771 -13.449 1.00 85.44 79 ILE A CA 1
ATOM 593 C C . ILE A 1 79 ? 6.967 -2.246 -12.925 1.00 85.44 79 ILE A C 1
ATOM 595 O O . ILE A 1 79 ? 6.522 -1.797 -11.864 1.00 85.44 79 ILE A O 1
ATOM 599 N N . TYR A 1 80 ? 6.293 -3.153 -13.637 1.00 92.00 80 TYR A N 1
ATOM 600 C CA . TYR A 1 80 ? 4.996 -3.711 -13.259 1.00 92.00 80 TYR A CA 1
ATOM 601 C C . TYR A 1 80 ? 5.187 -4.867 -12.276 1.00 92.00 80 TYR A C 1
ATOM 603 O O . TYR A 1 80 ? 4.941 -6.028 -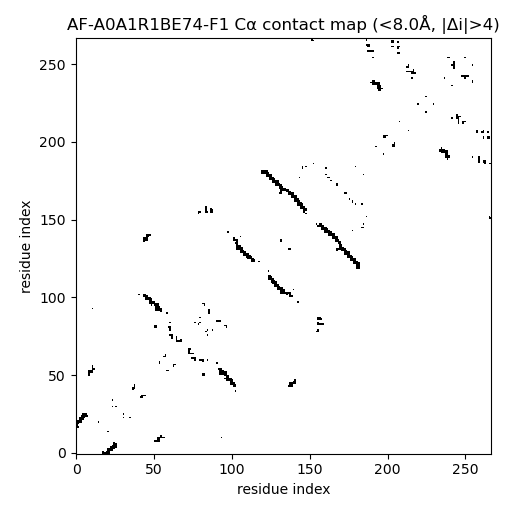12.584 1.00 92.00 80 TYR A O 1
ATOM 611 N N . VAL A 1 81 ? 5.637 -4.535 -11.066 1.00 94.56 81 VAL A N 1
ATOM 612 C CA . VAL A 1 81 ? 5.833 -5.488 -9.965 1.00 94.56 81 VAL A CA 1
ATOM 613 C C . VAL A 1 81 ? 4.802 -5.238 -8.868 1.00 94.56 81 VAL A C 1
ATOM 615 O O . VAL A 1 81 ? 4.560 -4.090 -8.474 1.00 94.56 81 VAL A O 1
ATOM 618 N N . GLY A 1 82 ? 4.215 -6.318 -8.342 1.00 96.25 82 GLY A N 1
ATOM 619 C CA . GLY A 1 82 ? 3.195 -6.247 -7.293 1.00 96.25 82 GLY A CA 1
ATOM 620 C C . GLY A 1 82 ? 1.983 -5.441 -7.756 1.00 96.25 82 GLY A C 1
ATOM 621 O O . GLY A 1 82 ? 1.594 -5.545 -8.917 1.00 96.25 82 GLY A O 1
ATOM 622 N N . TYR A 1 83 ? 1.415 -4.611 -6.876 1.00 98.12 83 TYR A N 1
ATOM 623 C CA . TYR A 1 83 ? 0.191 -3.841 -7.149 1.00 98.12 83 TYR A CA 1
ATOM 624 C C . TYR A 1 83 ? 0.217 -3.050 -8.462 1.00 98.12 83 TYR A C 1
ATOM 626 O O . TYR A 1 83 ? -0.808 -2.953 -9.122 1.00 98.12 83 TYR A O 1
ATOM 634 N N . ARG A 1 84 ? 1.395 -2.580 -8.901 1.00 96.75 84 ARG A N 1
ATOM 635 C CA . ARG A 1 84 ? 1.563 -1.887 -10.187 1.00 96.75 84 ARG A CA 1
ATOM 636 C C . ARG A 1 84 ? 1.072 -2.728 -11.364 1.00 96.75 84 ARG A C 1
ATOM 638 O O . ARG A 1 84 ? 0.457 -2.192 -12.273 1.00 96.75 84 ARG A O 1
ATOM 645 N N . TYR A 1 85 ? 1.339 -4.033 -11.349 1.00 96.69 85 TYR A N 1
ATOM 646 C CA . TYR A 1 85 ? 0.852 -4.961 -12.368 1.00 96.69 85 TYR A CA 1
ATOM 647 C C . TYR A 1 85 ? -0.646 -5.216 -12.248 1.00 96.69 85 TYR A C 1
ATOM 649 O O . TYR A 1 85 ? -1.346 -5.151 -13.253 1.00 96.69 85 TYR A O 1
ATOM 657 N N . TYR A 1 86 ? -1.123 -5.498 -11.032 1.00 97.94 86 TYR A N 1
ATOM 658 C CA . TYR A 1 86 ? -2.532 -5.814 -10.782 1.00 97.94 86 TYR A CA 1
ATOM 659 C C . TYR A 1 86 ? -3.441 -4.655 -11.188 1.00 97.94 86 TYR A C 1
ATOM 661 O O . TYR A 1 86 ? -4.410 -4.887 -11.903 1.00 97.94 86 TYR A O 1
ATOM 669 N N . ASP A 1 87 ? -3.072 -3.425 -10.822 1.00 96.12 87 ASP A N 1
ATOM 670 C CA . ASP A 1 87 ? -3.817 -2.223 -11.193 1.00 96.12 87 ASP A CA 1
ATOM 671 C C . ASP A 1 87 ? -3.851 -2.041 -12.725 1.00 96.12 87 ASP A C 1
ATOM 673 O O . ASP A 1 87 ? -4.917 -1.849 -13.295 1.00 96.12 87 ASP A O 1
ATOM 677 N N . CYS A 1 88 ? -2.710 -2.177 -13.420 1.00 93.25 88 CYS A N 1
ATOM 678 C CA . CYS A 1 88 ? -2.646 -1.993 -14.883 1.00 93.25 88 CYS A CA 1
ATOM 679 C C . CYS A 1 88 ? -3.332 -3.106 -15.682 1.00 93.25 88 CYS A C 1
ATOM 681 O O . CYS A 1 88 ? -3.700 -2.913 -16.841 1.00 93.25 88 CYS A O 1
ATOM 683 N N . LYS A 1 89 ? -3.415 -4.313 -15.118 1.00 94.94 89 LYS A N 1
ATOM 684 C CA . LYS A 1 89 ? -4.063 -5.465 -15.754 1.00 94.94 89 LYS A CA 1
ATOM 685 C C . LYS A 1 89 ? -5.518 -5.632 -15.351 1.00 94.94 89 LYS A C 1
ATOM 687 O O . LYS A 1 89 ? -6.145 -6.548 -15.876 1.00 94.94 89 LYS A O 1
ATOM 692 N N . ASP A 1 90 ? -6.017 -4.781 -14.457 1.00 96.06 90 ASP A N 1
ATOM 693 C CA . ASP A 1 90 ? -7.353 -4.886 -13.877 1.00 96.06 90 ASP A CA 1
ATOM 694 C C . ASP A 1 90 ? -7.616 -6.295 -13.312 1.00 96.06 90 ASP A C 1
ATOM 696 O O . ASP A 1 90 ? -8.606 -6.963 -13.608 1.00 96.06 90 ASP A O 1
ATOM 700 N N . ILE A 1 91 ? -6.643 -6.803 -12.544 1.00 96.69 91 ILE A N 1
ATOM 701 C CA . ILE A 1 91 ? -6.732 -8.105 -11.875 1.00 96.69 91 ILE A CA 1
ATOM 702 C C . ILE A 1 91 ? -7.008 -7.859 -10.401 1.00 96.69 91 ILE A C 1
ATOM 704 O O . ILE A 1 91 ? -6.170 -7.303 -9.692 1.00 96.69 91 ILE A O 1
ATOM 708 N N . GLU A 1 92 ? -8.142 -8.351 -9.912 1.00 97.12 92 GLU A N 1
ATOM 709 C CA . GLU A 1 92 ? -8.473 -8.276 -8.493 1.00 97.12 92 GLU A CA 1
ATOM 710 C C . GLU A 1 92 ? -7.565 -9.221 -7.672 1.00 97.12 92 GLU A C 1
ATOM 712 O O . GLU A 1 92 ? -7.559 -10.442 -7.888 1.00 97.12 92 GLU A O 1
ATOM 717 N N . PRO A 1 93 ? -6.751 -8.698 -6.735 1.00 97.50 93 PRO A N 1
ATOM 718 C CA . PRO A 1 93 ? -5.978 -9.534 -5.830 1.00 97.50 93 PRO A CA 1
ATOM 719 C C . PRO A 1 93 ? -6.877 -10.127 -4.739 1.00 97.50 93 PRO A C 1
ATOM 721 O O . PRO A 1 93 ? -7.995 -9.681 -4.510 1.00 97.50 93 PRO A O 1
ATOM 724 N N . LEU A 1 94 ? -6.370 -11.125 -4.015 1.00 97.81 94 LEU A N 1
ATOM 725 C CA . LEU A 1 94 ? -7.048 -11.624 -2.819 1.00 97.81 94 LEU A CA 1
ATOM 726 C C . LEU A 1 94 ? -7.041 -10.558 -1.716 1.00 97.81 94 LEU A C 1
ATOM 728 O O . LEU A 1 94 ? -8.068 -10.298 -1.100 1.00 97.81 94 LEU A O 1
ATOM 732 N N . PHE A 1 95 ? -5.885 -9.923 -1.509 1.00 98.38 95 PHE A N 1
ATOM 733 C CA . PHE A 1 95 ? -5.756 -8.713 -0.701 1.00 98.38 95 PHE A CA 1
ATOM 734 C C . PHE A 1 95 ? -4.781 -7.746 -1.390 1.00 98.38 95 PHE A C 1
ATOM 736 O O . PHE A 1 95 ? -3.671 -8.157 -1.752 1.00 98.38 95 PHE A O 1
ATOM 743 N N . PRO A 1 96 ? -5.166 -6.476 -1.612 1.00 98.38 96 PRO A N 1
ATOM 744 C CA . PRO A 1 96 ? -4.310 -5.521 -2.302 1.00 98.38 96 PRO A CA 1
ATOM 745 C C . PRO A 1 96 ? -3.151 -5.042 -1.420 1.00 98.38 96 PRO A C 1
ATOM 747 O O . PRO A 1 96 ? -3.185 -5.132 -0.193 1.00 98.38 96 PRO A O 1
ATOM 750 N N . PHE A 1 97 ? -2.120 -4.488 -2.063 1.00 98.62 97 PHE A N 1
ATOM 751 C CA . PHE A 1 97 ? -1.059 -3.770 -1.354 1.00 98.62 97 PHE A CA 1
ATOM 752 C C . PHE A 1 97 ? -1.663 -2.636 -0.517 1.00 98.62 97 PHE A C 1
ATOM 754 O O . PHE A 1 97 ? -2.592 -1.960 -0.959 1.00 98.62 97 PHE A O 1
ATOM 761 N N . GLY A 1 98 ? -1.143 -2.432 0.689 1.00 98.38 98 GLY A N 1
ATOM 762 C CA . GLY A 1 98 ? -1.632 -1.398 1.590 1.00 98.38 98 GLY A CA 1
ATOM 763 C C . GLY A 1 98 ? -2.968 -1.722 2.268 1.00 98.38 98 GLY A C 1
ATOM 764 O O . GLY A 1 98 ? -3.492 -0.859 2.970 1.00 98.38 98 GLY A O 1
ATOM 765 N N . PHE A 1 99 ? -3.513 -2.932 2.106 1.00 98.62 99 PHE A N 1
ATOM 766 C CA . PHE A 1 99 ? -4.724 -3.380 2.797 1.00 98.62 99 PHE A CA 1
ATOM 767 C C . PHE A 1 99 ? -4.453 -3.754 4.256 1.00 98.62 99 PHE A C 1
ATOM 769 O O . PHE A 1 99 ? -3.420 -4.331 4.573 1.00 98.62 99 PHE A O 1
ATOM 776 N N . GLY A 1 100 ? -5.407 -3.482 5.141 1.00 98.25 100 GLY A N 1
ATOM 777 C CA . GLY A 1 100 ? -5.390 -3.956 6.522 1.00 98.25 100 GLY A CA 1
ATOM 778 C C . GLY A 1 100 ? -6.560 -3.371 7.298 1.00 98.25 100 GLY A C 1
ATOM 779 O O . GLY A 1 100 ? -6.866 -2.183 7.164 1.00 98.25 100 GLY A O 1
ATOM 780 N N . LEU A 1 101 ? -7.235 -4.219 8.065 1.00 98.31 101 LEU A N 1
ATOM 781 C CA . LEU A 1 101 ? -8.399 -3.843 8.862 1.00 98.31 101 LEU A CA 1
ATOM 782 C C . LEU A 1 101 ? -7.981 -3.373 10.259 1.00 98.31 101 LEU A C 1
ATOM 784 O O . LEU A 1 101 ? -6.865 -3.626 10.708 1.00 98.31 101 LEU A O 1
ATOM 788 N N . SER A 1 102 ? -8.912 -2.714 10.940 1.00 98.44 102 SER A N 1
ATOM 789 C CA . SER A 1 102 ? -8.799 -2.278 12.329 1.00 98.44 102 SER A CA 1
ATOM 790 C C . SER A 1 102 ? -10.086 -2.635 13.075 1.00 98.44 102 SER A C 1
ATOM 792 O O . SER A 1 102 ? -11.127 -2.868 12.458 1.00 98.44 102 SER A O 1
ATOM 794 N N . TYR A 1 103 ? -10.030 -2.667 14.405 1.00 98.44 103 TYR A N 1
ATOM 795 C CA . TYR A 1 103 ? -11.222 -2.771 15.252 1.00 98.44 103 TYR A CA 1
ATOM 796 C C . TYR A 1 103 ? -12.016 -1.463 15.347 1.00 98.44 103 TYR A C 1
ATOM 798 O O . TYR A 1 103 ? -13.135 -1.472 15.854 1.00 98.44 103 TYR A O 1
ATOM 806 N N . THR A 1 104 ? -11.469 -0.360 14.829 1.00 98.56 104 THR A N 1
ATOM 807 C CA . THR A 1 104 ? -12.174 0.918 14.690 1.00 98.56 104 THR A CA 1
ATOM 808 C C . THR A 1 104 ? -12.305 1.324 13.220 1.00 98.56 104 THR A C 1
ATOM 810 O O . THR A 1 104 ? -11.747 0.676 12.332 1.00 98.56 104 THR A O 1
ATOM 813 N N . GLN A 1 105 ? -13.063 2.385 12.952 1.00 98.62 105 GLN A N 1
ATOM 814 C CA . GLN A 1 105 ? -13.252 2.957 11.620 1.00 98.62 105 GLN A CA 1
ATOM 815 C C . GLN A 1 105 ? -12.614 4.344 11.530 1.00 98.62 105 GLN A C 1
ATOM 817 O O . GLN A 1 105 ? -12.591 5.093 12.510 1.00 98.62 105 GLN A O 1
ATOM 822 N N . PHE A 1 106 ? -12.115 4.685 10.342 1.00 98.69 106 PHE A N 1
ATOM 823 C CA . PHE A 1 106 ? -11.511 5.980 10.061 1.00 98.69 106 PHE A CA 1
ATOM 824 C C . PHE A 1 106 ? -12.130 6.608 8.819 1.00 98.69 106 PHE A C 1
ATOM 826 O O . PHE A 1 106 ? -12.203 5.967 7.771 1.00 98.69 106 PHE A O 1
ATOM 833 N N . ASP A 1 107 ? -12.497 7.881 8.933 1.00 98.62 107 ASP A N 1
ATOM 834 C CA . ASP A 1 107 ? -12.996 8.680 7.820 1.00 98.62 107 ASP A CA 1
ATOM 835 C C . ASP A 1 107 ? -11.938 9.681 7.366 1.00 98.62 107 ASP A C 1
ATOM 837 O O . ASP A 1 107 ? -11.292 10.353 8.176 1.00 98.62 107 ASP A O 1
ATOM 841 N N . TYR A 1 108 ? -11.804 9.807 6.048 1.00 98.50 108 TYR A N 1
ATOM 842 C CA . TYR A 1 108 ? -10.924 10.768 5.397 1.00 98.50 108 TYR A CA 1
ATOM 843 C C . TYR A 1 108 ? -11.744 11.925 4.843 1.00 98.50 108 TYR A C 1
ATOM 845 O O . TYR A 1 108 ? -12.783 11.723 4.215 1.00 98.50 108 TYR A O 1
ATOM 853 N N . SER A 1 109 ? -11.268 13.150 5.030 1.00 98.50 109 SER A N 1
ATOM 854 C CA . SER A 1 109 ? -11.930 14.336 4.489 1.00 98.50 109 SER A CA 1
ATOM 855 C C . SER A 1 109 ? -10.935 15.446 4.163 1.00 98.50 109 SER A C 1
ATOM 857 O O . SER A 1 109 ? -9.760 15.382 4.523 1.00 98.50 109 SER A O 1
ATOM 859 N N . GLN A 1 110 ? -11.415 16.475 3.461 1.00 97.25 110 GLN A N 1
ATOM 860 C CA . GLN A 1 110 ? -10.664 17.706 3.188 1.00 97.25 110 GLN A CA 1
ATOM 861 C C . GLN A 1 110 ? -9.273 17.464 2.576 1.00 97.25 110 GLN A C 1
ATOM 863 O O . GLN A 1 110 ? -8.285 18.042 3.023 1.00 97.25 110 GLN A O 1
ATOM 868 N N . LEU A 1 111 ? -9.194 16.615 1.544 1.00 97.56 111 LEU A N 1
ATOM 869 C CA . LEU A 1 111 ? -7.973 16.489 0.751 1.00 97.56 111 LEU A CA 1
ATOM 870 C C . LEU A 1 111 ? -7.677 17.826 0.062 1.00 97.56 111 LEU A C 1
ATOM 872 O O . LEU A 1 111 ? -8.482 18.318 -0.730 1.00 97.56 111 LEU A O 1
ATOM 876 N N . ASN A 1 112 ? -6.518 18.402 0.355 1.00 97.94 112 ASN A N 1
ATOM 877 C CA . ASN A 1 112 ? -6.068 19.664 -0.206 1.00 97.94 112 ASN A CA 1
ATOM 878 C C . ASN A 1 112 ? -4.658 19.515 -0.777 1.00 97.94 112 ASN A C 1
ATOM 880 O O . ASN A 1 112 ? -3.798 18.866 -0.185 1.00 97.94 112 ASN A O 1
ATOM 884 N N . VAL A 1 113 ? -4.428 20.143 -1.925 1.00 97.31 113 VAL A N 1
ATOM 885 C CA . VAL A 1 113 ? -3.119 20.224 -2.571 1.00 97.31 113 VAL A CA 1
ATOM 886 C C . VAL A 1 113 ? -2.760 21.699 -2.662 1.00 97.31 113 VAL A C 1
ATOM 888 O O . VAL A 1 113 ? -3.566 22.497 -3.140 1.00 97.31 113 VAL A O 1
ATOM 891 N N . SER A 1 114 ? -1.563 22.066 -2.206 1.00 97.12 114 SER A N 1
ATOM 892 C CA . SER A 1 114 ? -1.162 23.471 -2.072 1.00 97.12 114 SER A CA 1
ATOM 893 C C . SER A 1 114 ? -1.103 24.222 -3.403 1.00 97.12 114 SER A C 1
ATOM 895 O O . SER A 1 114 ? -1.257 25.439 -3.423 1.00 97.12 114 SER A O 1
ATOM 897 N N . GLN A 1 115 ? -0.854 23.513 -4.506 1.00 93.69 115 GLN A N 1
ATOM 898 C CA . GLN A 1 115 ? -0.743 24.078 -5.849 1.00 93.69 115 GLN A CA 1
ATOM 899 C C . GLN A 1 115 ? -0.984 23.020 -6.929 1.00 93.69 115 GLN A C 1
ATOM 901 O O . GLN A 1 115 ? -0.609 21.861 -6.770 1.00 93.69 115 GLN A O 1
ATOM 906 N N . THR A 1 116 ? -1.586 23.431 -8.046 1.00 88.81 116 THR A N 1
ATOM 907 C CA . THR A 1 116 ? -1.884 22.560 -9.199 1.00 88.81 116 THR A CA 1
ATOM 908 C C . THR A 1 116 ? -0.979 22.816 -10.402 1.00 88.81 116 THR A C 1
ATOM 910 O O . THR A 1 116 ? -0.910 21.981 -11.297 1.00 88.81 116 THR A O 1
ATOM 913 N N . CYS A 1 117 ? -0.287 23.956 -10.424 1.00 88.38 117 CYS A N 1
ATOM 914 C CA . CYS A 1 117 ? 0.696 24.321 -11.438 1.00 88.38 117 CYS A CA 1
ATOM 915 C C . CYS A 1 117 ? 1.987 24.700 -10.718 1.00 88.38 117 CYS A C 1
ATOM 917 O O . CYS A 1 117 ? 1.983 25.631 -9.916 1.00 88.38 117 CYS A O 1
ATOM 919 N N . PHE A 1 118 ? 3.067 23.977 -10.986 1.00 88.62 118 PHE A N 1
ATOM 920 C CA . PHE A 1 118 ? 4.336 24.122 -10.281 1.00 88.62 118 PHE A CA 1
ATOM 921 C C . PHE A 1 118 ? 5.498 23.732 -11.193 1.00 88.62 118 PHE A C 1
ATOM 923 O O . PHE A 1 118 ? 5.328 23.014 -12.180 1.00 88.62 118 PHE A O 1
ATOM 930 N N . LYS A 1 119 ? 6.685 24.240 -10.880 1.00 83.44 119 LYS A N 1
ATOM 931 C CA . LYS A 1 119 ? 7.945 23.888 -11.534 1.00 83.44 119 LYS A CA 1
ATOM 932 C C . LYS A 1 119 ? 8.594 22.715 -10.809 1.00 83.44 119 LYS A C 1
ATOM 934 O O . LYS A 1 119 ? 8.336 22.457 -9.640 1.00 83.44 119 LYS A O 1
ATOM 939 N N . ASP A 1 120 ? 9.548 22.078 -11.475 1.00 75.69 120 ASP A N 1
ATOM 940 C CA . ASP A 1 120 ? 10.408 21.039 -10.896 1.00 75.69 120 ASP A CA 1
ATOM 941 C C . ASP A 1 120 ? 11.161 21.454 -9.618 1.00 75.69 120 ASP A C 1
ATOM 943 O O . ASP A 1 120 ? 11.670 20.593 -8.906 1.00 75.69 120 ASP A O 1
ATOM 947 N N . THR A 1 121 ? 11.325 22.753 -9.373 1.00 82.62 121 THR A N 1
ATOM 948 C CA . THR A 1 121 ? 12.005 23.301 -8.189 1.00 82.62 121 THR A CA 1
ATOM 949 C C . THR A 1 121 ? 11.082 23.465 -6.991 1.00 82.62 121 THR A C 1
ATOM 951 O O . THR A 1 121 ? 11.557 23.727 -5.889 1.00 82.62 121 THR A O 1
ATOM 954 N N . ASP A 1 122 ? 9.777 23.356 -7.212 1.00 88.19 122 ASP A N 1
ATOM 955 C CA . ASP A 1 122 ? 8.777 23.667 -6.210 1.00 88.19 122 ASP A CA 1
ATOM 956 C C . ASP A 1 122 ? 8.434 22.416 -5.399 1.00 88.19 122 ASP A C 1
ATOM 958 O O . ASP A 1 122 ? 8.594 21.274 -5.836 1.00 88.19 122 ASP A O 1
ATOM 962 N N . ILE A 1 123 ? 7.938 22.651 -4.190 1.00 94.12 123 ILE A N 1
ATOM 963 C CA . ILE A 1 123 ? 7.478 21.609 -3.281 1.00 94.12 123 ILE A CA 1
ATOM 964 C C . ILE A 1 123 ? 5.957 21.682 -3.202 1.00 94.12 123 ILE A C 1
ATOM 966 O O . ILE A 1 123 ? 5.391 22.734 -2.903 1.00 94.12 123 ILE A O 1
ATOM 970 N N . VAL A 1 124 ? 5.281 20.565 -3.446 1.00 96.62 124 VAL A N 1
ATOM 971 C CA . VAL A 1 124 ? 3.824 20.456 -3.338 1.00 96.62 124 VAL A CA 1
ATOM 972 C C . VAL A 1 124 ? 3.474 19.844 -1.987 1.00 96.62 124 VAL A C 1
ATOM 974 O O . VAL A 1 124 ? 3.894 18.731 -1.678 1.00 96.62 124 VAL A O 1
ATOM 977 N N . SER A 1 125 ? 2.695 20.560 -1.179 1.00 97.88 125 SER A N 1
ATOM 978 C CA . SER A 1 125 ? 2.158 20.024 0.072 1.00 97.88 125 SER A CA 1
ATOM 979 C C . SER A 1 125 ? 0.772 19.439 -0.170 1.00 97.88 125 SER A C 1
ATOM 981 O O . SER A 1 125 ? -0.076 20.078 -0.797 1.00 97.88 125 SER A O 1
ATOM 983 N N . VAL A 1 126 ? 0.539 18.225 0.323 1.00 98.38 126 VAL A N 1
ATOM 984 C CA . VAL A 1 126 ? -0.766 17.560 0.295 1.00 98.38 126 VAL A CA 1
ATOM 985 C C . VAL A 1 126 ? -1.218 17.347 1.727 1.00 98.38 126 VAL A C 1
ATOM 987 O O . VAL A 1 126 ? -0.519 16.692 2.495 1.00 98.38 126 VAL A O 1
ATOM 990 N N . THR A 1 127 ? -2.386 17.866 2.088 1.00 98.56 127 THR A N 1
ATOM 991 C CA . THR A 1 127 ? -2.967 17.668 3.418 1.00 98.56 127 THR A CA 1
ATOM 992 C C . THR A 1 127 ? -4.280 16.910 3.337 1.00 98.56 127 THR A C 1
ATOM 994 O O . THR A 1 127 ? -5.038 17.052 2.380 1.00 98.56 127 THR A O 1
ATOM 997 N N . VAL A 1 128 ? -4.543 16.071 4.333 1.00 98.69 128 VAL A N 1
ATOM 998 C CA . VAL A 1 128 ? -5.803 15.340 4.473 1.00 98.69 128 VAL A CA 1
ATOM 999 C C . VAL A 1 128 ? -6.165 15.247 5.944 1.00 98.69 128 VAL A C 1
ATOM 1001 O O . VAL A 1 128 ? -5.297 15.062 6.802 1.00 98.69 128 VAL A O 1
ATOM 1004 N N . LYS A 1 129 ? -7.452 15.379 6.246 1.00 98.75 129 LYS A N 1
ATOM 1005 C CA . LYS A 1 129 ? -7.969 15.113 7.580 1.00 98.75 129 LYS A CA 1
ATOM 1006 C C . LYS A 1 129 ? -8.362 13.661 7.716 1.00 98.75 129 LYS A C 1
ATOM 1008 O O . LYS A 1 129 ? -8.957 13.084 6.808 1.00 98.75 129 LYS A O 1
ATOM 1013 N N . ILE A 1 130 ? -8.066 13.110 8.879 1.00 98.69 130 ILE A N 1
ATOM 1014 C CA . ILE A 1 130 ? -8.452 11.767 9.271 1.00 98.69 130 ILE A CA 1
ATOM 1015 C C . ILE A 1 130 ? -9.091 11.811 10.652 1.00 98.69 130 ILE A C 1
ATOM 1017 O O . ILE A 1 130 ? -8.537 12.410 11.576 1.00 98.69 130 ILE A O 1
ATOM 1021 N N . LYS A 1 131 ? -10.244 11.163 10.788 1.00 98.81 131 LYS A N 1
ATOM 1022 C CA . LYS A 1 131 ? -10.987 11.072 12.042 1.00 98.81 131 LYS A CA 1
ATOM 1023 C C . LYS A 1 131 ? -11.252 9.620 12.400 1.00 98.81 131 LYS A C 1
ATOM 1025 O O . LYS A 1 131 ? -11.691 8.861 11.546 1.00 98.81 131 LYS A O 1
ATOM 1030 N N . ASN A 1 132 ? -11.037 9.252 13.659 1.00 98.81 132 ASN A N 1
ATOM 1031 C CA . ASN A 1 132 ? -11.514 7.975 14.184 1.00 98.81 132 ASN A CA 1
ATOM 1032 C C . ASN A 1 132 ? -13.011 8.096 14.495 1.00 98.81 132 ASN A C 1
ATOM 1034 O O . ASN A 1 132 ? -13.413 8.875 15.359 1.00 98.81 132 ASN A O 1
ATOM 1038 N N . THR A 1 133 ? -13.841 7.363 13.763 1.00 98.75 133 THR A N 1
ATOM 1039 C CA . THR A 1 133 ? -15.308 7.400 13.876 1.00 98.75 133 THR A CA 1
ATOM 1040 C C . THR A 1 133 ? -15.885 6.195 14.608 1.00 98.75 133 THR A C 1
ATOM 1042 O O . THR A 1 133 ? -17.090 6.160 14.860 1.00 98.75 133 THR A O 1
ATOM 1045 N N . GLY A 1 134 ? -15.043 5.230 14.984 1.00 98.31 134 GLY A N 1
ATOM 1046 C CA . GLY A 1 134 ? -15.458 4.086 15.785 1.00 98.31 134 GLY A CA 1
ATOM 1047 C C . GLY A 1 134 ? -15.404 4.348 17.292 1.00 98.31 134 GLY A C 1
ATOM 1048 O O . GLY A 1 134 ? -15.379 5.486 17.761 1.00 98.31 134 GLY A O 1
ATOM 1049 N N . GLN A 1 135 ? -15.434 3.257 18.059 1.00 97.69 135 GLN A N 1
ATOM 1050 C CA . GLN A 1 135 ? -15.640 3.271 19.515 1.00 97.69 135 GLN A CA 1
ATOM 1051 C C . GLN A 1 135 ? -14.382 2.927 20.324 1.00 97.69 135 GLN A C 1
ATOM 1053 O O . GLN A 1 135 ? -14.416 2.965 21.551 1.00 97.69 135 GLN A O 1
ATOM 1058 N N . CYS A 1 136 ? -13.274 2.579 19.666 1.00 97.94 136 CYS A N 1
ATOM 1059 C CA . CYS A 1 136 ? -12.010 2.268 20.330 1.00 97.94 136 CYS A CA 1
ATOM 1060 C C . CYS A 1 136 ? -10.845 3.036 19.702 1.00 97.94 136 CYS A C 1
ATOM 1062 O O . CYS A 1 136 ? -10.917 3.506 18.562 1.00 97.94 136 CYS A O 1
ATOM 1064 N N . SER A 1 137 ? -9.773 3.206 20.475 1.00 98.44 137 SER A N 1
ATOM 1065 C CA . SER A 1 137 ? -8.551 3.815 19.968 1.00 98.44 137 SER A CA 1
ATOM 1066 C C . SER A 1 137 ? -7.929 2.923 18.894 1.00 98.44 137 SER A C 1
ATOM 1068 O O . SER A 1 137 ? -8.064 1.693 18.885 1.00 98.44 137 SER A O 1
ATOM 1070 N N . GLY A 1 138 ? -7.266 3.548 17.931 1.00 98.50 138 GLY A N 1
ATOM 1071 C CA . GLY A 1 138 ? -6.659 2.827 16.825 1.00 98.50 138 GLY A CA 1
ATOM 1072 C C . GLY A 1 138 ? -5.570 3.635 16.153 1.00 98.50 138 GLY A C 1
ATOM 1073 O O . GLY A 1 138 ? -5.419 4.838 16.378 1.00 98.50 138 GLY A O 1
ATOM 1074 N N . LYS A 1 139 ? -4.795 2.953 15.313 1.00 98.75 139 LYS A N 1
ATOM 1075 C CA . LYS A 1 139 ? -3.800 3.593 14.458 1.00 98.75 139 LYS A CA 1
ATOM 1076 C C . LYS A 1 139 ? -4.159 3.344 13.004 1.00 98.75 139 LYS A C 1
ATOM 1078 O O . LYS A 1 139 ? -4.498 2.221 12.649 1.00 98.75 139 LYS A O 1
ATOM 1083 N N . GLU A 1 140 ? -4.017 4.369 12.179 1.00 98.69 140 GLU A N 1
ATOM 1084 C CA . GLU A 1 140 ? -4.278 4.289 10.743 1.00 98.69 140 GLU A CA 1
ATOM 1085 C C . GLU A 1 140 ? -3.035 4.718 9.962 1.00 98.69 140 GLU A C 1
ATOM 1087 O O . GLU A 1 140 ? -2.323 5.643 10.363 1.00 98.69 140 GLU A O 1
ATOM 1092 N N . VAL A 1 141 ? -2.769 4.019 8.860 1.00 98.75 141 VAL A N 1
ATOM 1093 C CA . VAL A 1 141 ? -1.702 4.307 7.903 1.00 98.75 141 VAL A CA 1
ATOM 1094 C C . VAL A 1 141 ? -2.331 4.961 6.679 1.00 98.75 141 VAL A C 1
ATOM 1096 O O . VAL A 1 141 ? -2.875 4.299 5.796 1.00 98.75 141 VAL A O 1
ATOM 1099 N N . ILE A 1 142 ? -2.209 6.281 6.603 1.00 98.50 142 ILE A N 1
ATOM 1100 C CA . ILE A 1 142 ? -2.614 7.072 5.446 1.00 98.50 142 ILE A CA 1
ATOM 1101 C C . ILE A 1 142 ? -1.581 6.864 4.344 1.00 98.50 142 ILE A C 1
ATOM 1103 O O . ILE A 1 142 ? -0.391 7.047 4.591 1.00 98.50 142 ILE A O 1
ATOM 1107 N N . GLN A 1 143 ? -2.024 6.515 3.138 1.00 98.62 143 GLN A N 1
ATOM 1108 C CA . GLN A 1 143 ? -1.161 6.277 1.980 1.00 98.62 143 GLN A CA 1
ATOM 1109 C C . GLN A 1 143 ? -1.488 7.282 0.872 1.00 98.62 143 GLN A C 1
ATOM 1111 O O . GLN A 1 143 ? -2.643 7.419 0.472 1.00 98.62 143 GLN A O 1
ATOM 1116 N N . LEU A 1 144 ? -0.467 7.975 0.371 1.00 98.44 144 LEU A N 1
ATOM 1117 C CA . LEU A 1 144 ? -0.568 8.939 -0.719 1.00 98.44 144 LEU A CA 1
ATOM 1118 C C . LEU A 1 144 ? 0.018 8.342 -1.997 1.00 98.44 144 LEU A C 1
ATOM 1120 O O . LEU A 1 144 ? 1.210 8.026 -2.066 1.00 98.44 144 LEU A O 1
ATOM 1124 N N . TYR A 1 145 ? -0.829 8.235 -3.016 1.00 97.44 145 TYR A N 1
ATOM 1125 C CA . TYR A 1 145 ? -0.475 7.737 -4.338 1.00 97.44 145 TYR A CA 1
ATOM 1126 C C . TYR A 1 145 ? -0.517 8.861 -5.373 1.00 97.44 145 TYR A C 1
ATOM 1128 O O . TYR A 1 145 ? -1.354 9.758 -5.288 1.00 97.44 145 TYR A O 1
ATOM 1136 N N . VAL A 1 146 ? 0.362 8.783 -6.370 1.00 94.62 146 VAL A N 1
ATOM 1137 C CA . VAL A 1 146 ? 0.379 9.680 -7.532 1.00 94.62 146 VAL A CA 1
ATOM 1138 C C . VAL A 1 146 ? 0.095 8.870 -8.793 1.00 94.62 146 VAL A C 1
ATOM 1140 O O . VAL A 1 146 ? 0.690 7.811 -8.992 1.00 94.62 146 VAL A O 1
ATOM 1143 N N . HIS A 1 147 ? -0.809 9.384 -9.627 1.00 91.50 147 HIS A N 1
ATOM 1144 C CA . HIS A 1 147 ? -1.138 8.872 -10.957 1.00 91.50 147 HIS A CA 1
ATOM 1145 C C . HIS A 1 147 ? -0.810 9.949 -11.993 1.00 91.50 147 HIS A C 1
ATOM 1147 O O . HIS A 1 147 ? -1.278 11.086 -11.877 1.00 91.50 147 HIS A O 1
ATOM 1153 N N . ASP A 1 148 ? -0.010 9.592 -12.994 1.00 86.50 148 ASP A N 1
ATOM 1154 C CA . ASP A 1 148 ? 0.268 10.462 -14.132 1.00 86.50 148 ASP A CA 1
ATOM 1155 C C . ASP A 1 148 ? -0.812 10.270 -15.206 1.00 86.50 148 ASP A C 1
ATOM 1157 O O . ASP A 1 148 ? -0.867 9.241 -15.874 1.00 86.50 148 ASP A O 1
ATOM 1161 N N . ARG A 1 149 ? -1.671 11.282 -15.372 1.00 81.25 149 ARG A N 1
ATOM 1162 C CA . ARG A 1 149 ? -2.791 11.259 -16.329 1.00 81.25 149 ARG A CA 1
ATOM 1163 C C . ARG A 1 149 ? -2.363 11.510 -17.775 1.00 81.25 149 ARG A C 1
ATOM 1165 O O . ARG A 1 149 ? -3.159 11.284 -18.684 1.00 81.25 149 ARG A O 1
ATOM 1172 N N . GLN A 1 150 ? -1.172 12.064 -17.993 1.00 71.25 150 GLN A N 1
ATOM 1173 C CA . GLN A 1 150 ? -0.675 12.466 -19.308 1.00 71.25 150 GLN A CA 1
ATOM 1174 C C . GLN A 1 150 ? 0.754 11.970 -19.464 1.00 71.25 150 GLN A C 1
ATOM 1176 O O . GLN A 1 150 ? 1.714 12.732 -19.393 1.00 71.25 150 GLN A O 1
ATOM 1181 N N . THR A 1 151 ? 0.884 10.664 -19.679 1.00 64.06 151 THR A N 1
ATOM 1182 C CA . THR A 1 151 ? 2.195 10.038 -19.747 1.00 64.06 151 THR A CA 1
ATOM 1183 C C . THR A 1 151 ? 2.696 9.888 -21.184 1.00 64.06 151 THR A C 1
ATOM 1185 O O . THR A 1 151 ? 1.959 9.529 -22.102 1.00 64.06 151 THR A O 1
ATOM 1188 N N . SER A 1 152 ? 3.976 10.183 -21.385 1.00 60.97 152 SER A N 1
ATOM 1189 C CA . SER A 1 152 ? 4.716 9.983 -22.638 1.00 60.97 152 SER A CA 1
ATOM 1190 C C . SER A 1 152 ? 5.501 8.666 -22.656 1.00 60.97 152 SER A C 1
ATOM 1192 O O . SER A 1 152 ? 6.091 8.306 -23.679 1.00 60.97 152 SER A O 1
ATOM 1194 N N . VAL A 1 153 ? 5.532 7.969 -21.517 1.00 66.69 153 VAL A N 1
ATOM 1195 C CA . VAL A 1 153 ? 6.241 6.710 -21.278 1.00 66.69 153 VAL A CA 1
ATOM 1196 C C . VAL A 1 153 ? 5.307 5.740 -20.564 1.00 66.69 153 VAL A C 1
ATOM 1198 O O . VAL A 1 153 ? 4.377 6.143 -19.882 1.00 66.69 153 VAL A O 1
ATOM 1201 N N . ASN A 1 154 ? 5.529 4.442 -20.724 1.00 73.00 154 ASN A N 1
ATOM 1202 C CA . ASN A 1 154 ? 4.666 3.444 -20.101 1.00 73.00 154 ASN A CA 1
ATOM 1203 C C . ASN A 1 154 ? 4.856 3.457 -18.565 1.00 73.00 154 ASN A C 1
ATOM 1205 O O . ASN A 1 154 ? 5.995 3.337 -18.108 1.00 73.00 154 ASN A O 1
ATOM 1209 N N . ARG A 1 155 ? 3.781 3.612 -17.776 1.00 81.19 155 ARG A N 1
ATOM 1210 C CA . ARG A 1 155 ? 3.836 3.740 -16.305 1.00 81.19 155 ARG A CA 1
ATOM 1211 C C . ARG A 1 155 ? 2.723 2.962 -15.595 1.00 81.19 155 ARG A C 1
ATOM 1213 O O . ARG A 1 155 ? 1.681 2.717 -16.195 1.00 81.19 155 ARG A O 1
ATOM 1220 N N . PRO A 1 156 ? 2.909 2.630 -14.303 1.00 90.00 156 PRO A N 1
ATOM 1221 C CA . PRO A 1 156 ? 1.838 2.100 -13.472 1.00 90.00 156 PRO A CA 1
ATOM 1222 C C . PRO A 1 156 ? 0.668 3.075 -13.326 1.00 90.00 156 PRO A C 1
ATOM 1224 O O . PRO A 1 156 ? 0.881 4.284 -13.241 1.00 90.00 156 PRO A O 1
ATOM 1227 N N . GLU A 1 157 ? -0.542 2.536 -13.159 1.00 92.69 157 GLU A N 1
ATOM 1228 C CA . GLU A 1 157 ? -1.751 3.318 -12.863 1.00 92.69 157 GLU A CA 1
ATOM 1229 C C . GLU A 1 157 ? -1.593 4.217 -11.636 1.00 92.69 157 GLU A C 1
ATOM 1231 O O . GLU A 1 157 ? -2.143 5.305 -11.573 1.00 92.69 157 GLU A O 1
ATOM 1236 N N . LYS A 1 158 ? -0.829 3.809 -10.629 1.00 94.12 158 LYS A N 1
ATOM 1237 C CA . LYS A 1 158 ? -0.505 4.669 -9.491 1.00 94.12 158 LYS A CA 1
ATOM 1238 C C . LYS A 1 158 ? 0.768 4.200 -8.824 1.00 94.12 158 LYS A C 1
ATOM 1240 O O . LYS A 1 158 ? 1.141 3.031 -8.894 1.00 94.12 158 LYS A O 1
ATOM 1245 N N . GLU A 1 159 ? 1.422 5.113 -8.124 1.00 94.81 159 GLU A N 1
ATOM 1246 C CA . GLU A 1 159 ? 2.615 4.815 -7.343 1.00 94.81 159 GLU A CA 1
ATOM 1247 C C . GLU A 1 159 ? 2.525 5.448 -5.958 1.00 94.81 159 GLU A C 1
ATOM 1249 O O . GLU A 1 159 ? 2.234 6.636 -5.834 1.00 94.81 159 GLU A O 1
ATOM 1254 N N . LEU A 1 160 ? 2.816 4.666 -4.916 1.00 97.50 160 LEU A N 1
ATOM 1255 C CA . LEU A 1 160 ? 2.945 5.167 -3.548 1.00 97.50 160 LEU A CA 1
ATOM 1256 C C . LEU A 1 160 ? 4.097 6.181 -3.472 1.00 97.50 160 LEU A C 1
ATOM 1258 O O . LEU A 1 160 ? 5.238 5.838 -3.792 1.00 97.50 160 LEU A O 1
ATOM 1262 N N . LYS A 1 161 ? 3.809 7.408 -3.023 1.00 96.62 161 LYS A N 1
ATOM 1263 C CA . LYS A 1 161 ? 4.801 8.487 -2.840 1.00 96.62 161 LYS A CA 1
ATOM 1264 C C . LYS A 1 161 ? 4.967 8.936 -1.394 1.00 96.62 161 LYS A C 1
ATOM 1266 O O . LYS A 1 161 ? 5.957 9.582 -1.073 1.00 96.62 161 LYS A O 1
ATOM 1271 N N . GLY A 1 162 ? 4.049 8.565 -0.510 1.00 97.00 162 GLY A N 1
ATOM 1272 C CA . GLY A 1 162 ? 4.181 8.835 0.914 1.00 97.00 162 GLY A CA 1
ATOM 1273 C C . GLY A 1 162 ? 3.211 8.007 1.736 1.00 97.00 162 GLY A C 1
ATOM 1274 O O . GLY A 1 162 ? 2.168 7.586 1.243 1.00 97.00 162 GLY A O 1
ATOM 1275 N N . PHE A 1 163 ? 3.551 7.778 2.997 1.00 98.44 163 PHE A N 1
ATOM 1276 C CA . PHE A 1 163 ? 2.621 7.237 3.976 1.00 98.44 163 PHE A CA 1
ATOM 1277 C C . PHE A 1 163 ? 2.933 7.797 5.361 1.00 98.44 163 PHE A C 1
ATOM 1279 O O . PHE A 1 163 ? 4.069 8.175 5.648 1.00 98.44 163 PHE A O 1
ATOM 1286 N N . ALA A 1 164 ? 1.917 7.885 6.208 1.00 98.19 164 ALA A N 1
ATOM 1287 C CA . ALA A 1 164 ? 2.050 8.351 7.579 1.00 98.19 164 ALA A CA 1
ATOM 1288 C C . ALA A 1 164 ? 1.142 7.522 8.479 1.00 98.19 164 ALA A C 1
ATOM 1290 O O . ALA A 1 164 ? -0.006 7.257 8.126 1.00 98.19 164 ALA A O 1
ATOM 1291 N N . LYS A 1 165 ? 1.658 7.125 9.643 1.00 98.56 165 LYS A N 1
ATOM 1292 C CA . LYS A 1 165 ? 0.887 6.402 10.651 1.00 98.56 165 LYS A CA 1
ATOM 1293 C C . LYS A 1 165 ? 0.524 7.344 11.787 1.00 98.56 165 LYS A C 1
ATOM 1295 O O . LYS A 1 165 ? 1.405 7.982 12.360 1.00 98.56 165 LYS A O 1
ATOM 1300 N N . VAL A 1 166 ? -0.758 7.417 12.122 1.00 98.50 166 VAL A N 1
ATOM 1301 C CA . VAL A 1 166 ? -1.263 8.250 13.221 1.00 98.50 166 VAL A CA 1
ATOM 1302 C C . VAL A 1 166 ? -2.027 7.399 14.218 1.00 98.50 166 VAL A C 1
ATOM 1304 O O . VAL A 1 166 ? -2.676 6.434 13.833 1.00 98.50 166 VAL A O 1
ATOM 1307 N N . SER A 1 167 ? -1.944 7.760 15.497 1.00 98.62 167 SER A N 1
ATOM 1308 C CA . SER A 1 167 ? -2.798 7.210 16.554 1.00 98.62 167 SER A CA 1
ATOM 1309 C C . SER A 1 167 ? -3.954 8.165 16.798 1.00 98.62 167 SER A C 1
ATOM 1311 O O . SER A 1 167 ? -3.722 9.376 16.832 1.00 98.62 167 SER A O 1
ATOM 1313 N N . LEU A 1 168 ? -5.162 7.637 16.959 1.00 98.69 168 LEU A N 1
ATOM 1314 C CA . LEU A 1 168 ? -6.370 8.422 17.180 1.00 98.69 168 LEU A CA 1
ATOM 1315 C C . LEU A 1 168 ? -7.243 7.782 18.261 1.00 98.69 168 LEU A C 1
ATOM 1317 O O . LEU A 1 168 ? -7.614 6.608 18.152 1.00 98.69 168 LEU A O 1
ATOM 1321 N N . GLU A 1 169 ? -7.616 8.571 19.262 1.00 98.69 169 GLU A N 1
ATOM 1322 C CA . GLU A 1 169 ? -8.680 8.218 20.208 1.00 98.69 169 GLU A CA 1
ATOM 1323 C C . GLU A 1 169 ? -10.063 8.257 19.527 1.00 98.69 169 GLU A C 1
ATOM 1325 O O . GLU A 1 169 ? -10.209 8.907 18.486 1.00 98.69 169 GLU A O 1
ATOM 1330 N N . PRO A 1 170 ? -11.098 7.584 20.069 1.00 98.75 170 PRO A N 1
ATOM 1331 C CA . PRO A 1 170 ? -12.457 7.663 19.529 1.00 98.75 170 PRO A CA 1
ATOM 1332 C C . PRO A 1 170 ? -12.929 9.113 19.364 1.00 98.75 170 PRO A C 1
ATOM 1334 O O . PRO A 1 170 ? -12.895 9.907 20.303 1.00 98.75 170 PRO A O 1
ATOM 1337 N N . GLY A 1 171 ? -13.370 9.474 18.159 1.00 98.62 171 GLY A N 1
ATOM 1338 C CA . GLY A 1 171 ? -13.820 10.826 17.821 1.00 98.62 171 GLY A CA 1
ATOM 1339 C C . GLY A 1 171 ? -12.707 11.842 17.536 1.00 98.62 171 GLY A C 1
ATOM 1340 O O . GLY A 1 171 ? -13.027 12.935 17.062 1.00 98.62 171 GLY A O 1
ATOM 1341 N N . GLU A 1 172 ? -11.433 11.511 17.776 1.00 98.81 172 GLU A N 1
ATOM 1342 C CA . GLU A 1 172 ? -10.296 12.397 17.501 1.00 98.81 172 GLU A CA 1
ATOM 1343 C C . GLU A 1 172 ? -10.107 12.599 15.990 1.00 98.81 172 GLU A C 1
ATOM 1345 O O . GLU A 1 172 ? -10.232 11.660 15.200 1.00 98.81 172 GLU A O 1
ATOM 1350 N N . GLU A 1 173 ? -9.768 13.828 15.591 1.00 98.75 173 GLU A N 1
ATOM 1351 C CA . GLU A 1 173 ? -9.429 14.205 14.217 1.00 98.75 173 GLU A CA 1
ATOM 1352 C C . GLU A 1 173 ? -8.010 14.789 14.161 1.00 98.75 173 GLU A C 1
ATOM 1354 O O . GLU A 1 173 ? -7.644 15.643 14.971 1.00 98.75 173 GLU A O 1
ATOM 1359 N N . LYS A 1 174 ? -7.213 14.359 13.177 1.00 98.69 174 LYS A N 1
ATOM 1360 C CA . LYS A 1 174 ? -5.875 14.896 12.887 1.00 98.69 174 LYS A CA 1
ATOM 1361 C C . LYS A 1 174 ? -5.762 15.320 11.432 1.00 98.69 174 LYS A C 1
ATOM 1363 O O . LYS A 1 174 ? -6.383 14.740 10.548 1.00 98.69 174 LYS A O 1
ATOM 1368 N N . THR A 1 175 ? -4.922 16.322 11.184 1.00 98.69 175 THR A N 1
ATOM 1369 C CA . THR A 1 175 ? -4.490 16.686 9.829 1.00 98.69 175 THR A CA 1
ATOM 1370 C C . THR A 1 175 ? -3.125 16.069 9.571 1.00 98.69 175 THR A C 1
ATOM 1372 O O . THR A 1 175 ? -2.195 16.262 10.352 1.00 98.69 175 THR A O 1
ATOM 1375 N N . VAL A 1 176 ? -3.007 15.330 8.475 1.00 98.50 176 VAL A N 1
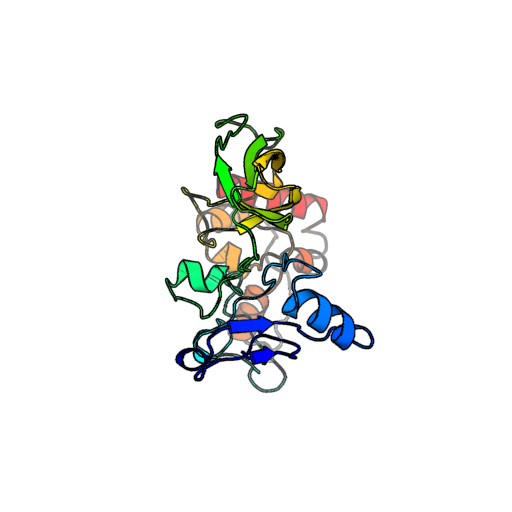ATOM 1376 C CA . VAL A 1 176 ? -1.762 14.718 8.010 1.00 98.50 176 VAL A CA 1
ATOM 1377 C C . VAL A 1 176 ? -1.279 15.493 6.795 1.00 98.50 176 VAL A C 1
ATOM 1379 O O . VAL A 1 176 ? -2.077 15.804 5.915 1.00 98.50 176 VAL A O 1
ATOM 1382 N N . SER A 1 177 ? 0.017 15.802 6.751 1.00 98.38 177 SER A N 1
ATOM 1383 C CA . SER A 1 177 ? 0.652 16.522 5.647 1.00 98.38 177 SER A CA 1
ATOM 1384 C C . SER A 1 177 ? 1.728 15.660 5.002 1.00 98.38 177 SER A C 1
ATOM 1386 O O . SER A 1 177 ? 2.541 15.049 5.694 1.00 98.38 177 SER A O 1
ATOM 1388 N N . PHE A 1 178 ? 1.763 15.668 3.677 1.00 98.44 178 PHE A N 1
ATOM 1389 C CA . PHE A 1 178 ? 2.787 15.050 2.851 1.00 98.44 178 PHE A CA 1
ATOM 1390 C C . PHE A 1 178 ? 3.487 16.111 2.020 1.00 98.44 178 PHE A C 1
ATOM 1392 O O . PHE A 1 178 ? 2.868 17.082 1.585 1.00 98.44 178 PHE A O 1
ATOM 1399 N N . THR A 1 179 ? 4.764 15.878 1.760 1.00 97.44 179 THR A N 1
ATOM 1400 C CA . THR A 1 179 ? 5.597 16.747 0.938 1.00 97.44 179 THR A CA 1
ATOM 1401 C C . THR A 1 179 ? 5.982 15.985 -0.317 1.00 97.44 179 THR A C 1
ATOM 1403 O O . THR A 1 179 ? 6.642 14.952 -0.228 1.00 97.44 179 THR A O 1
ATOM 1406 N N . LEU A 1 180 ? 5.564 16.487 -1.474 1.00 95.75 180 LEU A N 1
ATOM 1407 C CA . LEU A 1 180 ? 5.910 15.943 -2.779 1.00 95.75 180 LEU A CA 1
ATOM 1408 C C . LEU A 1 180 ? 6.897 16.884 -3.469 1.00 95.75 180 LEU A C 1
ATOM 1410 O O . LEU A 1 180 ? 6.632 18.070 -3.659 1.00 95.75 180 LEU A O 1
ATOM 1414 N N . ASP A 1 181 ? 8.043 16.338 -3.837 1.00 90.38 181 ASP A N 1
ATOM 1415 C CA . ASP A 1 181 ? 9.122 17.022 -4.540 1.00 90.38 181 ASP A CA 1
ATOM 1416 C C . ASP A 1 181 ? 9.184 16.595 -6.017 1.00 90.38 181 ASP A C 1
ATOM 1418 O O . ASP A 1 181 ? 8.385 15.788 -6.501 1.00 90.38 181 ASP A O 1
ATOM 1422 N N . LYS A 1 182 ? 10.205 17.065 -6.740 1.00 85.12 182 LYS A N 1
ATOM 1423 C CA . LYS A 1 182 ? 10.483 16.641 -8.118 1.00 85.12 182 LYS A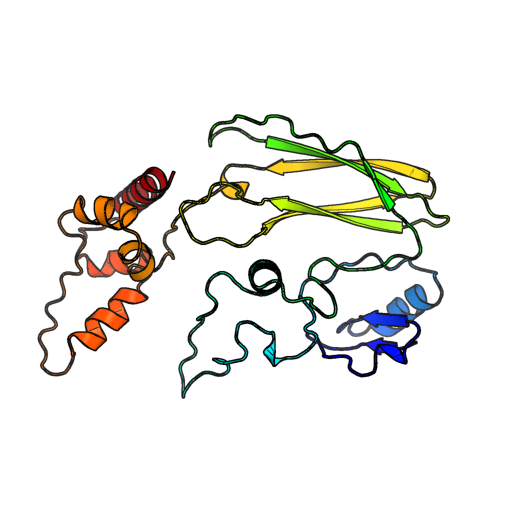 CA 1
ATOM 1424 C C . LYS A 1 182 ? 10.467 15.121 -8.310 1.00 85.12 182 LYS A C 1
ATOM 1426 O O . LYS A 1 182 ? 9.982 14.643 -9.332 1.00 85.12 182 LYS A O 1
ATOM 1431 N N . ARG A 1 183 ? 11.017 14.343 -7.368 1.00 83.62 183 ARG A N 1
ATOM 1432 C CA . ARG A 1 183 ? 11.090 12.871 -7.460 1.00 83.62 183 ARG A CA 1
ATOM 1433 C C . ARG A 1 183 ? 9.717 12.219 -7.371 1.00 83.62 183 ARG A C 1
ATOM 1435 O O . ARG A 1 183 ? 9.512 11.149 -7.942 1.00 83.62 183 ARG A O 1
ATOM 1442 N N . SER A 1 184 ? 8.779 12.871 -6.702 1.00 89.38 184 SER A N 1
ATOM 1443 C CA . SER A 1 184 ? 7.405 12.396 -6.567 1.00 89.38 184 SER A CA 1
ATOM 1444 C C . SER A 1 184 ? 6.644 12.422 -7.895 1.00 89.38 184 SER A C 1
ATOM 1446 O O . SER A 1 184 ? 5.811 11.552 -8.131 1.00 89.38 184 SER A O 1
ATOM 1448 N N . PHE A 1 185 ? 6.995 13.351 -8.788 1.00 85.31 185 PHE A N 1
ATOM 1449 C CA . PHE A 1 185 ? 6.400 13.508 -10.125 1.00 85.31 185 PHE A CA 1
ATOM 1450 C C . PHE A 1 185 ? 7.347 13.105 -11.261 1.00 85.31 185 PHE A C 1
ATOM 1452 O O . PHE A 1 185 ? 7.051 13.293 -12.437 1.00 85.31 185 PHE A O 1
ATOM 1459 N N . ALA A 1 186 ? 8.526 12.594 -10.917 1.00 76.88 186 ALA A N 1
ATOM 1460 C CA . ALA A 1 186 ? 9.591 12.340 -11.863 1.00 76.88 186 ALA A CA 1
ATOM 1461 C C . ALA A 1 186 ? 9.200 11.312 -12.936 1.00 76.88 186 ALA A C 1
ATOM 1463 O O . ALA A 1 186 ? 9.103 10.109 -12.676 1.00 76.88 186 ALA A O 1
ATOM 1464 N N . ASN A 1 187 ? 9.098 11.810 -14.166 1.00 67.38 187 ASN A N 1
ATOM 1465 C CA . ASN A 1 187 ? 9.098 11.054 -15.411 1.00 67.38 187 ASN A CA 1
ATOM 1466 C C . ASN A 1 187 ? 10.517 11.074 -15.967 1.00 67.38 187 ASN A C 1
ATOM 1468 O O . ASN A 1 187 ? 10.861 11.982 -16.724 1.00 67.38 187 ASN A O 1
ATOM 1472 N N . TYR A 1 188 ? 11.377 10.154 -15.521 1.00 68.00 188 TYR A N 1
ATOM 1473 C CA . TYR A 1 188 ? 12.713 10.106 -16.088 1.00 68.00 188 TYR A CA 1
ATOM 1474 C C . TYR A 1 188 ? 13.312 8.731 -16.292 1.00 68.00 188 TYR A C 1
ATOM 1476 O O . TYR A 1 188 ? 13.219 7.843 -15.450 1.00 68.00 188 TYR A O 1
ATOM 1484 N N . TYR A 1 189 ? 14.038 8.658 -17.399 1.00 75.25 189 TYR A N 1
ATOM 1485 C CA . TYR A 1 189 ? 15.160 7.770 -17.569 1.00 75.25 189 TYR A CA 1
ATOM 1486 C C . TYR A 1 189 ? 16.246 8.175 -16.578 1.00 75.25 189 TYR A C 1
ATOM 1488 O O . TYR A 1 189 ? 16.636 9.344 -16.487 1.00 75.25 189 TYR A O 1
ATOM 1496 N N . ASP A 1 190 ? 16.717 7.210 -15.803 1.00 75.25 190 ASP A N 1
ATOM 1497 C CA . ASP A 1 190 ? 17.893 7.349 -14.959 1.00 75.25 190 ASP A CA 1
ATOM 1498 C C . ASP A 1 190 ? 19.074 6.548 -15.519 1.00 75.25 190 ASP A C 1
ATOM 1500 O O . ASP A 1 190 ? 19.000 5.911 -16.572 1.00 75.25 190 ASP A O 1
ATOM 1504 N N . ARG A 1 191 ? 20.197 6.581 -14.806 1.00 82.56 191 ARG A N 1
ATOM 1505 C CA . ARG A 1 191 ? 21.436 5.914 -15.215 1.00 82.56 191 ARG A CA 1
ATOM 1506 C C . ARG A 1 191 ? 21.347 4.378 -15.284 1.00 82.56 191 ARG A C 1
ATOM 1508 O O . ARG A 1 191 ? 22.272 3.751 -15.795 1.00 82.56 191 ARG A O 1
ATOM 1515 N N . ASN A 1 192 ? 20.286 3.774 -14.756 1.00 76.38 192 ASN A N 1
ATOM 1516 C CA . ASN A 1 192 ? 19.988 2.345 -14.841 1.00 76.38 192 ASN A CA 1
ATOM 1517 C C . ASN A 1 192 ? 19.020 2.007 -15.977 1.00 76.38 192 ASN A C 1
ATOM 1519 O O . ASN A 1 192 ? 18.841 0.825 -16.254 1.00 76.38 192 ASN A O 1
ATOM 1523 N N . THR A 1 193 ? 18.442 3.010 -16.643 1.00 79.88 193 THR A N 1
ATOM 1524 C CA . THR A 1 193 ? 17.633 2.803 -17.850 1.00 79.88 193 THR A CA 1
ATOM 1525 C C . THR A 1 193 ? 18.438 2.007 -18.859 1.00 79.88 193 THR A C 1
ATOM 1527 O O . THR A 1 193 ? 19.573 2.378 -19.189 1.00 79.88 193 THR A O 1
ATOM 1530 N N . ALA A 1 194 ? 17.852 0.917 -19.342 1.00 80.75 194 ALA A N 1
ATOM 1531 C CA . ALA A 1 194 ? 18.477 0.102 -20.362 1.00 80.75 194 ALA A CA 1
ATOM 1532 C C . ALA A 1 194 ? 18.503 0.865 -21.690 1.00 80.75 194 ALA A C 1
ATOM 1534 O O . ALA A 1 194 ? 17.516 1.482 -22.094 1.00 80.75 194 ALA A O 1
ATOM 1535 N N . LEU A 1 195 ? 19.621 0.799 -22.410 1.00 79.62 195 LEU A N 1
ATOM 1536 C CA . LEU A 1 195 ? 19.756 1.453 -23.707 1.00 79.62 195 LEU A CA 1
ATOM 1537 C C . LEU A 1 195 ? 18.650 1.005 -24.678 1.00 79.62 195 LEU A C 1
ATOM 1539 O O . LEU A 1 195 ? 18.097 1.834 -25.394 1.00 79.62 195 LEU A O 1
ATOM 1543 N N . GLY A 1 196 ? 18.246 -0.268 -24.644 1.00 74.25 196 GLY A N 1
ATOM 1544 C CA . GLY A 1 196 ? 17.137 -0.773 -25.454 1.00 74.25 196 GLY A CA 1
ATOM 1545 C C . GLY A 1 196 ? 15.793 -0.085 -25.189 1.00 74.25 196 GLY A C 1
ATOM 1546 O O . GLY A 1 196 ? 15.012 0.079 -26.124 1.00 74.25 196 GLY A O 1
ATOM 1547 N N . GLU A 1 197 ? 15.530 0.369 -23.960 1.00 73.75 197 GLU A N 1
ATOM 1548 C CA . GLU A 1 197 ? 14.311 1.125 -23.636 1.00 73.75 197 GLU A CA 1
ATOM 1549 C C . GLU A 1 197 ? 14.322 2.490 -24.330 1.00 73.75 197 GLU A C 1
ATOM 1551 O O . GLU A 1 197 ? 13.339 2.877 -24.962 1.00 73.75 197 GLU A O 1
ATOM 1556 N N . LEU A 1 198 ? 15.464 3.178 -24.316 1.00 78.88 198 LEU A N 1
ATOM 1557 C CA . LEU A 1 198 ? 15.635 4.461 -25.000 1.00 78.88 198 LEU A CA 1
ATOM 1558 C C . LEU A 1 198 ? 15.555 4.320 -26.518 1.00 78.88 198 LEU A C 1
ATOM 1560 O O . LEU A 1 198 ? 14.993 5.185 -27.188 1.00 78.88 198 LEU A O 1
ATOM 1564 N N . LEU A 1 199 ? 16.100 3.234 -27.067 1.00 79.00 199 LEU A N 1
ATOM 1565 C CA . LEU A 1 199 ? 16.050 2.975 -28.504 1.00 79.00 199 LEU A CA 1
ATOM 1566 C C . LEU A 1 199 ? 14.627 2.650 -28.990 1.00 79.00 199 LEU A C 1
ATOM 1568 O O . LEU A 1 199 ? 14.303 2.865 -30.155 1.00 79.00 199 LEU A O 1
ATOM 1572 N N . SER A 1 200 ? 13.761 2.158 -28.100 1.00 74.62 200 SER A N 1
ATOM 1573 C CA . SER A 1 200 ? 12.366 1.833 -28.422 1.00 74.62 200 SER A CA 1
ATOM 1574 C C . SER A 1 200 ? 11.429 3.047 -28.470 1.00 74.62 200 SER A C 1
ATOM 1576 O O . SER A 1 200 ? 10.317 2.937 -28.986 1.00 74.62 200 SER A O 1
ATOM 1578 N N . ASN A 1 201 ? 11.864 4.210 -27.970 1.00 74.88 201 ASN A N 1
ATOM 1579 C CA . ASN A 1 201 ? 11.066 5.433 -27.952 1.00 74.88 201 ASN A CA 1
ATOM 1580 C C . ASN A 1 201 ? 11.592 6.453 -28.996 1.00 74.88 201 ASN A C 1
ATOM 1582 O O . ASN A 1 201 ? 12.744 6.887 -28.920 1.00 74.88 201 ASN A O 1
ATOM 1586 N N . PRO A 1 202 ? 10.766 6.885 -29.975 1.00 78.88 202 PRO A N 1
ATOM 1587 C CA . PRO A 1 202 ? 11.194 7.814 -31.027 1.00 78.88 202 PRO A CA 1
ATOM 1588 C C . PRO A 1 202 ? 11.734 9.158 -30.516 1.00 78.88 202 PRO A C 1
ATOM 1590 O O . PRO A 1 202 ? 12.645 9.725 -31.120 1.00 78.88 202 PRO A O 1
ATOM 1593 N N . LYS A 1 203 ? 11.206 9.673 -29.396 1.00 78.44 203 LYS A N 1
ATOM 1594 C CA . LYS A 1 203 ? 11.639 10.955 -28.817 1.00 78.44 203 LYS A CA 1
ATOM 1595 C C . LYS A 1 203 ? 13.034 10.849 -28.204 1.00 78.44 203 LYS A C 1
ATOM 1597 O O . LYS A 1 203 ? 13.858 11.740 -28.385 1.00 78.44 203 LYS A O 1
ATOM 1602 N N . THR A 1 204 ? 13.327 9.748 -27.519 1.00 79.75 204 THR A N 1
ATOM 1603 C CA . THR A 1 204 ? 14.660 9.487 -26.956 1.00 79.75 204 THR A CA 1
ATOM 1604 C C . THR A 1 204 ? 15.670 9.097 -28.019 1.00 79.75 204 THR A C 1
ATOM 1606 O O . THR A 1 204 ? 16.820 9.514 -27.929 1.00 79.75 204 THR A O 1
ATOM 1609 N N . MET A 1 205 ? 15.247 8.380 -29.062 1.00 79.69 205 MET A N 1
ATOM 1610 C CA . MET A 1 205 ? 16.073 8.102 -30.239 1.00 79.69 205 MET A CA 1
ATOM 1611 C C . MET A 1 205 ? 16.591 9.380 -30.900 1.00 79.69 205 MET A C 1
ATOM 1613 O O . MET A 1 205 ? 17.765 9.452 -31.254 1.00 79.69 205 MET A O 1
ATOM 1617 N N . ALA A 1 206 ? 15.747 10.409 -31.021 1.00 80.38 206 ALA A N 1
ATOM 1618 C CA . ALA A 1 206 ? 16.157 11.698 -31.572 1.00 80.38 206 ALA A CA 1
ATOM 1619 C C . ALA A 1 206 ? 17.249 12.378 -30.725 1.00 80.38 206 ALA A C 1
ATOM 1621 O O . ALA A 1 206 ? 18.192 12.933 -31.281 1.00 80.38 206 ALA A O 1
ATOM 1622 N N . VAL A 1 207 ? 17.158 12.291 -29.393 1.00 81.00 207 VAL A N 1
ATOM 1623 C CA . VAL A 1 207 ? 18.178 12.825 -28.471 1.00 81.00 207 VAL A CA 1
ATOM 1624 C C . VAL A 1 207 ? 19.471 12.009 -28.540 1.00 81.00 207 VAL A C 1
ATOM 1626 O O . VAL A 1 207 ? 20.555 12.584 -28.608 1.00 81.00 207 VAL A O 1
ATOM 1629 N N . LEU A 1 208 ? 19.378 10.676 -28.572 1.00 78.75 208 LEU A N 1
ATOM 1630 C CA . LEU A 1 208 ? 20.544 9.797 -28.713 1.00 78.75 208 LEU A CA 1
ATOM 1631 C C . LEU A 1 208 ? 21.272 10.026 -30.045 1.00 78.75 208 LEU A C 1
ATOM 1633 O O . LEU A 1 208 ? 22.498 10.048 -30.071 1.00 78.75 208 LEU A O 1
ATOM 1637 N N . GLY A 1 209 ? 20.534 10.253 -31.137 1.00 69.94 209 GLY A N 1
ATOM 1638 C CA . GLY A 1 209 ? 21.101 10.528 -32.461 1.00 69.94 209 GLY A CA 1
ATOM 1639 C C . GLY A 1 209 ? 21.860 11.857 -32.565 1.00 69.94 209 GLY A C 1
ATOM 1640 O O . GLY A 1 209 ? 22.688 12.013 -33.459 1.00 69.94 209 GLY A O 1
ATOM 1641 N N . GLN A 1 210 ? 21.619 12.803 -31.651 1.00 65.81 210 GLN A N 1
ATOM 1642 C CA . GLN A 1 210 ? 22.354 14.073 -31.581 1.00 65.81 210 GLN A CA 1
ATOM 1643 C C . GLN A 1 210 ? 23.723 13.932 -30.897 1.00 65.81 210 GLN A C 1
ATOM 1645 O O . GLN A 1 210 ? 24.581 14.800 -31.060 1.00 65.81 210 GLN A O 1
ATOM 1650 N N . LEU A 1 211 ? 23.959 12.839 -30.166 1.00 62.81 211 LEU A N 1
ATOM 1651 C CA . LEU A 1 211 ? 25.227 12.567 -29.494 1.00 62.81 211 LEU A CA 1
ATOM 1652 C C . LEU A 1 211 ? 26.134 11.729 -30.399 1.00 62.81 211 LEU A C 1
ATOM 1654 O O . LEU A 1 211 ? 26.094 10.498 -30.415 1.00 62.81 211 LEU A O 1
ATOM 1658 N N . GLN A 1 212 ? 26.980 12.418 -31.164 1.00 53.09 212 GLN A N 1
ATOM 1659 C CA . GLN A 1 212 ? 28.042 11.779 -31.942 1.00 53.09 212 GLN A CA 1
ATOM 1660 C C . GLN A 1 212 ? 28.977 10.986 -31.005 1.00 53.09 212 GLN A C 1
ATOM 1662 O O . GLN A 1 212 ? 29.450 11.519 -30.007 1.00 53.09 212 GLN A O 1
ATOM 1667 N N . GLY A 1 213 ? 29.249 9.712 -31.319 1.00 55.50 213 GLY A N 1
ATOM 1668 C CA . GLY A 1 213 ? 30.199 8.874 -30.564 1.00 55.50 213 GLY A CA 1
ATOM 1669 C C . GLY A 1 213 ? 29.613 8.038 -29.418 1.00 55.50 213 GLY A C 1
ATOM 1670 O O . GLY A 1 213 ? 30.364 7.355 -28.729 1.00 55.50 213 GLY A O 1
ATOM 1671 N N . PHE A 1 214 ? 28.290 8.039 -29.227 1.00 51.62 214 PHE A N 1
ATOM 1672 C CA . PHE A 1 214 ? 27.624 7.222 -28.202 1.00 51.62 214 PHE A CA 1
ATOM 1673 C C . PHE A 1 214 ? 27.528 5.722 -28.558 1.00 51.62 214 PHE A C 1
ATOM 1675 O O . PHE A 1 214 ? 27.269 4.885 -27.692 1.00 51.62 214 PHE A O 1
ATOM 1682 N N . ALA A 1 215 ? 27.744 5.355 -29.826 1.00 55.41 215 ALA A N 1
ATOM 1683 C CA . ALA A 1 215 ? 27.814 3.953 -30.217 1.00 55.41 215 ALA A CA 1
ATOM 1684 C C . ALA A 1 215 ? 29.037 3.296 -29.547 1.00 55.41 215 ALA A C 1
ATOM 1686 O O . ALA A 1 215 ? 30.140 3.836 -29.673 1.00 55.41 215 ALA A O 1
ATOM 1687 N N . PRO A 1 216 ? 28.878 2.157 -28.845 1.00 51.00 216 PRO A N 1
ATOM 1688 C CA . PRO A 1 216 ? 30.007 1.464 -28.242 1.00 51.00 21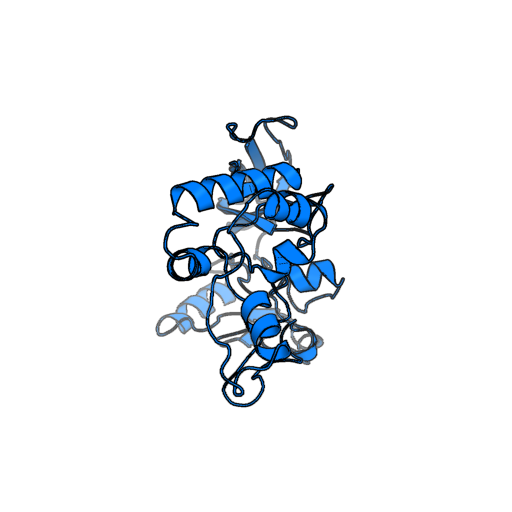6 PRO A CA 1
ATOM 1689 C C . PRO A 1 216 ? 31.039 1.138 -29.324 1.00 51.00 216 PRO A C 1
ATOM 1691 O O . PRO A 1 216 ? 30.767 0.402 -30.272 1.00 51.00 216 PRO A O 1
ATOM 1694 N N . GLN A 1 217 ? 32.226 1.722 -29.183 1.00 48.38 217 GLN A N 1
ATOM 1695 C CA . GLN A 1 217 ? 33.374 1.466 -30.044 1.00 48.38 217 GLN A CA 1
ATOM 1696 C C . GLN A 1 217 ? 34.007 0.153 -29.582 1.00 48.38 217 GLN A C 1
ATOM 1698 O O . GLN A 1 217 ? 34.841 0.128 -28.680 1.00 48.38 217 GLN A O 1
ATOM 1703 N N . GLY A 1 218 ? 33.557 -0.958 -30.160 1.00 44.81 218 GLY A N 1
ATOM 1704 C CA . GLY A 1 218 ? 34.091 -2.286 -29.887 1.00 44.81 218 GLY A CA 1
ATOM 1705 C C . GLY A 1 218 ? 34.658 -2.915 -31.150 1.00 44.81 218 GLY A C 1
ATOM 1706 O O . GLY A 1 218 ? 33.902 -3.412 -31.980 1.00 44.81 218 GLY A O 1
ATOM 1707 N N . ASN A 1 219 ? 35.987 -2.969 -31.262 1.00 41.38 219 ASN A N 1
ATOM 1708 C CA . ASN A 1 219 ? 36.667 -3.924 -32.138 1.00 41.38 219 ASN A CA 1
ATOM 1709 C C . ASN A 1 219 ? 36.485 -5.333 -31.554 1.00 41.38 219 ASN A C 1
ATOM 1711 O O . ASN A 1 219 ? 37.379 -5.878 -30.915 1.00 41.38 219 ASN A O 1
ATOM 1715 N N . ALA A 1 220 ? 35.305 -5.915 -31.737 1.00 43.41 220 ALA A N 1
ATOM 1716 C CA . ALA A 1 220 ? 35.047 -7.318 -31.445 1.00 43.41 220 ALA A CA 1
ATOM 1717 C C . ALA A 1 220 ? 34.474 -8.006 -32.687 1.00 43.41 220 ALA A C 1
ATOM 1719 O O . ALA A 1 220 ? 33.481 -8.719 -32.622 1.00 43.41 220 ALA A O 1
ATOM 1720 N N . HIS A 1 221 ? 35.123 -7.800 -33.835 1.00 41.72 221 HIS A N 1
ATOM 1721 C CA . HIS A 1 221 ? 35.044 -8.758 -34.933 1.00 41.72 221 HIS A CA 1
ATOM 1722 C C . HIS A 1 221 ? 35.935 -9.953 -34.584 1.00 41.72 221 HIS A C 1
ATOM 1724 O O . HIS A 1 221 ? 37.048 -10.092 -35.084 1.00 41.72 221 HIS A O 1
ATOM 1730 N N . SER A 1 222 ? 35.462 -10.791 -33.664 1.00 46.38 222 SER A N 1
ATOM 1731 C CA . SER A 1 222 ? 35.805 -12.207 -33.698 1.00 46.38 222 SER A CA 1
ATOM 1732 C C . SER A 1 222 ? 34.588 -12.942 -34.246 1.00 46.38 222 SER A C 1
ATOM 1734 O O . SER A 1 222 ? 33.453 -12.602 -33.906 1.00 46.38 222 SER A O 1
ATOM 1736 N N . ASP A 1 223 ? 34.808 -13.961 -35.074 1.00 48.16 223 ASP A N 1
ATOM 1737 C CA . ASP A 1 223 ? 33.751 -14.798 -35.670 1.00 48.16 223 ASP A CA 1
ATOM 1738 C C . ASP A 1 223 ? 32.871 -15.528 -34.624 1.00 48.16 223 ASP A C 1
ATOM 1740 O O . ASP A 1 223 ? 31.964 -16.279 -34.975 1.00 48.16 223 ASP A O 1
ATOM 1744 N N . ALA A 1 224 ? 33.125 -15.313 -33.327 1.00 53.72 224 ALA A N 1
ATOM 1745 C CA . ALA A 1 224 ? 32.424 -15.905 -32.197 1.00 53.72 224 ALA A CA 1
ATOM 1746 C C . ALA A 1 224 ? 31.282 -15.038 -31.630 1.00 53.72 224 ALA A C 1
ATOM 1748 O O . ALA A 1 224 ? 30.538 -15.525 -30.778 1.00 53.72 224 ALA A O 1
ATOM 1749 N N . VAL A 1 225 ? 31.118 -13.778 -32.061 1.00 52.31 225 VAL A N 1
ATOM 1750 C CA . VAL A 1 225 ? 30.042 -12.898 -31.566 1.00 52.31 225 VAL A CA 1
ATOM 1751 C C . VAL A 1 225 ? 29.071 -12.548 -32.694 1.00 52.31 225 VAL A C 1
ATOM 1753 O O . VAL A 1 225 ? 29.375 -11.729 -33.558 1.00 52.31 225 VAL A O 1
ATOM 1756 N N . SER A 1 226 ? 27.885 -13.167 -32.695 1.00 63.25 226 SER A N 1
ATOM 1757 C CA . SER A 1 226 ? 26.860 -12.867 -33.700 1.00 63.25 226 SER A CA 1
ATOM 1758 C C . SER A 1 226 ? 26.280 -11.463 -33.504 1.00 63.25 226 SER A C 1
ATOM 1760 O O . SER A 1 226 ? 26.200 -10.942 -32.388 1.00 63.25 226 SER A O 1
ATOM 1762 N N . SER A 1 227 ? 25.816 -10.855 -34.593 1.00 56.22 227 SER A N 1
ATOM 1763 C CA . SER A 1 227 ? 25.104 -9.572 -34.589 1.00 56.22 227 SER A CA 1
ATOM 1764 C C . SER A 1 227 ? 23.878 -9.579 -33.664 1.00 56.22 227 SER A C 1
ATOM 1766 O O . SER A 1 227 ? 23.577 -8.565 -33.035 1.00 56.22 227 SER A O 1
ATOM 1768 N N . GLU A 1 228 ? 23.221 -10.730 -33.514 1.00 58.66 228 GLU A N 1
ATOM 1769 C CA . GLU A 1 228 ? 22.117 -10.937 -32.570 1.00 58.66 228 GLU A CA 1
ATOM 1770 C C . GLU A 1 228 ? 22.583 -10.907 -31.110 1.00 58.66 228 GLU A C 1
ATOM 1772 O O . GLU A 1 228 ? 21.914 -10.298 -30.278 1.00 58.66 228 GLU A O 1
ATOM 1777 N N . MET A 1 229 ? 23.744 -11.492 -30.785 1.00 58.25 229 MET A N 1
ATOM 1778 C CA . MET A 1 229 ? 24.311 -11.411 -29.434 1.00 58.25 229 MET A CA 1
ATOM 1779 C C . MET A 1 229 ? 24.725 -9.981 -29.081 1.00 58.25 229 MET A C 1
ATOM 1781 O O . MET A 1 229 ? 24.433 -9.527 -27.979 1.00 58.25 229 MET A O 1
ATOM 1785 N N . ILE A 1 230 ? 25.313 -9.236 -30.023 1.00 63.59 230 ILE A N 1
ATOM 1786 C CA . ILE A 1 230 ? 25.656 -7.817 -29.824 1.00 63.59 230 ILE A CA 1
ATOM 1787 C C . ILE A 1 230 ? 24.388 -6.987 -29.585 1.00 63.59 230 ILE A C 1
ATOM 1789 O O . ILE A 1 230 ? 24.329 -6.210 -28.631 1.00 63.59 230 ILE A O 1
ATOM 1793 N N . GLN A 1 231 ? 23.342 -7.181 -30.395 1.00 62.22 231 GLN A N 1
ATOM 1794 C CA . GLN A 1 231 ? 22.060 -6.495 -30.207 1.00 62.22 231 GLN A CA 1
ATOM 1795 C C . GLN A 1 231 ? 21.384 -6.866 -28.882 1.00 62.22 231 GLN A C 1
ATOM 1797 O O . GLN A 1 231 ? 20.885 -5.983 -28.181 1.00 62.22 231 GLN A O 1
ATOM 1802 N N . ALA A 1 232 ? 21.389 -8.148 -28.510 1.00 65.88 232 ALA A N 1
ATOM 1803 C CA . ALA A 1 232 ? 20.832 -8.619 -27.247 1.00 65.88 232 ALA A CA 1
ATOM 1804 C C . ALA A 1 232 ? 21.589 -8.032 -26.050 1.00 65.88 232 ALA A C 1
ATOM 1806 O O . ALA A 1 232 ? 20.955 -7.567 -25.106 1.00 65.88 232 ALA A O 1
ATOM 1807 N N . SER A 1 233 ? 22.923 -7.970 -26.103 1.00 68.75 233 SER A N 1
ATOM 1808 C CA . SER A 1 233 ? 23.726 -7.307 -25.074 1.00 68.75 233 SER A CA 1
ATOM 1809 C C . SER A 1 233 ? 23.382 -5.822 -24.978 1.00 68.75 233 SER A C 1
ATOM 1811 O O . SER A 1 233 ? 23.051 -5.346 -23.897 1.00 68.75 233 SER A O 1
ATOM 1813 N N . MET A 1 234 ? 23.361 -5.093 -26.098 1.00 69.00 234 MET A N 1
ATOM 1814 C CA . MET A 1 234 ? 23.073 -3.652 -26.107 1.00 69.00 234 MET A CA 1
ATOM 1815 C C . MET A 1 234 ? 21.669 -3.308 -25.608 1.00 69.00 234 MET A C 1
ATOM 1817 O O . MET A 1 234 ? 21.483 -2.258 -24.994 1.00 69.00 234 MET A O 1
ATOM 1821 N N . ARG A 1 235 ? 20.689 -4.196 -25.802 1.00 74.19 235 ARG A N 1
ATOM 1822 C CA . ARG A 1 235 ? 19.312 -3.990 -25.339 1.00 74.19 235 ARG A CA 1
ATOM 1823 C C . ARG A 1 235 ? 19.209 -3.810 -23.824 1.00 74.19 235 ARG A C 1
ATOM 1825 O O . ARG A 1 235 ? 18.391 -3.009 -23.384 1.00 74.19 235 ARG A O 1
ATOM 1832 N N . TYR A 1 236 ? 20.024 -4.522 -23.047 1.00 75.12 236 TYR A N 1
ATOM 1833 C CA . TYR A 1 236 ? 19.930 -4.551 -21.582 1.00 75.12 236 TYR A CA 1
ATOM 1834 C C . TYR A 1 236 ? 21.053 -3.788 -20.874 1.00 75.12 236 TYR A C 1
ATOM 1836 O O . TYR A 1 236 ? 21.091 -3.765 -19.645 1.00 75.12 236 TYR A O 1
ATOM 1844 N N . ILE A 1 237 ? 21.965 -3.149 -21.615 1.00 80.56 237 ILE A N 1
ATOM 1845 C CA . ILE A 1 237 ? 23.036 -2.354 -21.010 1.00 80.56 237 ILE A CA 1
ATOM 1846 C C . ILE A 1 237 ? 22.429 -1.104 -20.352 1.00 80.56 237 ILE A C 1
ATOM 1848 O O . ILE A 1 237 ? 21.851 -0.276 -21.059 1.00 80.56 237 ILE A O 1
ATOM 1852 N N . PRO A 1 238 ? 22.569 -0.920 -19.024 1.00 81.19 238 PRO A N 1
ATOM 1853 C CA . PRO A 1 238 ? 22.151 0.315 -18.378 1.00 81.19 238 PRO A CA 1
ATOM 1854 C C . PRO A 1 238 ? 23.058 1.465 -18.823 1.00 81.19 238 PRO A C 1
ATOM 1856 O O . PRO A 1 238 ? 24.267 1.277 -18.968 1.00 81.19 238 PRO A O 1
ATOM 1859 N N . LEU A 1 239 ? 22.512 2.674 -18.971 1.00 82.25 239 LEU A N 1
ATOM 1860 C CA . LEU A 1 239 ? 23.264 3.850 -19.436 1.00 82.25 239 LEU A CA 1
ATOM 1861 C C . LEU A 1 239 ? 24.595 4.082 -18.695 1.00 82.25 239 LEU A C 1
ATOM 1863 O O . LEU A 1 239 ? 25.603 4.407 -19.317 1.00 82.25 239 LEU A O 1
ATOM 1867 N N . ARG A 1 240 ? 24.637 3.865 -17.373 1.00 80.94 240 ARG A N 1
ATOM 1868 C CA . ARG A 1 240 ? 25.867 3.990 -16.567 1.00 80.94 240 ARG A CA 1
ATOM 1869 C C . ARG A 1 240 ? 26.977 3.038 -17.001 1.00 80.94 240 ARG A C 1
ATOM 1871 O O . ARG A 1 240 ? 28.147 3.372 -16.861 1.00 80.94 240 ARG A O 1
ATOM 1878 N N . ALA A 1 241 ? 26.617 1.850 -17.483 1.00 81.56 241 ALA A N 1
ATOM 1879 C CA . ALA A 1 241 ? 27.582 0.830 -17.859 1.00 81.56 241 ALA A CA 1
ATOM 1880 C C . ALA A 1 241 ? 28.271 1.165 -19.183 1.00 81.56 241 ALA A C 1
ATOM 1882 O O . ALA A 1 241 ? 29.306 0.581 -19.458 1.00 81.56 241 ALA A O 1
ATOM 1883 N N . LEU A 1 242 ? 27.768 2.132 -19.960 1.00 76.88 242 LEU A N 1
ATOM 1884 C CA . LEU A 1 242 ? 28.400 2.582 -21.204 1.00 76.88 242 LEU A CA 1
ATOM 1885 C C . LEU A 1 242 ? 29.645 3.445 -20.974 1.00 76.88 242 LEU A C 1
ATOM 1887 O O . LEU A 1 242 ? 30.514 3.471 -21.840 1.00 76.88 242 LEU A O 1
ATOM 1891 N N . ILE A 1 243 ? 29.769 4.107 -19.816 1.00 78.19 243 ILE A N 1
ATOM 1892 C CA . ILE A 1 243 ? 30.919 4.967 -19.477 1.00 78.19 243 ILE A CA 1
ATOM 1893 C C . ILE A 1 243 ? 32.260 4.261 -19.765 1.00 78.19 243 ILE A C 1
ATOM 1895 O O . ILE A 1 243 ? 33.021 4.770 -20.591 1.00 78.19 243 ILE A O 1
ATOM 1899 N N . PRO A 1 244 ? 32.552 3.068 -19.201 1.00 73.88 244 PRO A N 1
ATOM 1900 C CA . PRO A 1 244 ? 33.811 2.371 -19.473 1.00 73.88 244 PRO A CA 1
ATOM 1901 C C . PRO A 1 244 ? 33.967 1.886 -20.927 1.00 73.88 244 PRO A C 1
ATOM 1903 O O . PRO A 1 244 ? 35.095 1.735 -21.385 1.00 73.88 244 PRO A O 1
ATOM 1906 N N . PHE A 1 245 ? 32.876 1.668 -21.672 1.00 68.88 245 PHE A N 1
ATOM 1907 C CA . PHE A 1 245 ? 32.919 1.154 -23.054 1.00 68.88 245 PHE A CA 1
ATOM 1908 C C . PHE A 1 245 ? 33.068 2.237 -24.125 1.00 68.88 245 PHE A C 1
ATOM 1910 O O . PHE A 1 245 ? 33.264 1.927 -25.297 1.00 68.88 245 PHE A O 1
ATOM 1917 N N . THR A 1 246 ? 32.973 3.507 -23.745 1.00 66.88 246 THR A N 1
ATOM 1918 C CA . THR A 1 246 ? 33.028 4.631 -24.693 1.00 66.88 246 THR A CA 1
ATOM 1919 C C . THR A 1 246 ? 34.429 5.227 -24.838 1.00 66.88 246 THR A C 1
ATOM 1921 O O . THR A 1 246 ? 34.596 6.237 -25.516 1.00 66.88 246 THR A O 1
ATOM 1924 N N . GLY A 1 247 ? 35.448 4.645 -24.190 1.00 67.06 247 GLY A N 1
ATOM 1925 C CA . GLY A 1 247 ? 36.834 5.122 -24.283 1.00 67.06 247 GLY A CA 1
ATOM 1926 C C . GLY A 1 247 ? 37.025 6.571 -23.814 1.00 67.06 247 GLY A C 1
ATOM 1927 O O . GLY A 1 247 ? 37.932 7.249 -24.287 1.00 67.06 247 GLY A O 1
ATOM 1928 N N . GLY A 1 248 ? 36.153 7.059 -22.923 1.00 70.94 248 GLY A N 1
ATOM 1929 C CA . GLY A 1 248 ? 36.141 8.445 -22.446 1.00 70.94 248 GLY A CA 1
ATOM 1930 C C . GLY A 1 248 ? 35.188 9.383 -23.196 1.00 70.94 248 GLY A C 1
ATOM 1931 O O . GLY A 1 248 ? 35.049 10.531 -22.783 1.00 70.94 248 GLY A O 1
ATOM 1932 N N . ALA A 1 249 ? 34.496 8.921 -24.247 1.00 72.44 249 ALA A N 1
ATOM 1933 C CA . ALA A 1 249 ? 33.517 9.739 -24.970 1.00 72.44 249 ALA A CA 1
ATOM 1934 C C . ALA A 1 249 ? 32.230 10.004 -24.163 1.00 72.44 249 ALA A C 1
ATOM 1936 O O . ALA A 1 249 ? 31.603 11.044 -24.344 1.00 72.44 249 ALA A O 1
ATOM 1937 N N . LEU A 1 250 ? 31.852 9.110 -23.241 1.00 78.06 250 LEU A N 1
ATOM 1938 C CA . LEU A 1 250 ? 30.767 9.316 -22.278 1.00 78.06 250 LEU A CA 1
ATOM 1939 C C . LEU A 1 250 ? 31.352 9.475 -20.869 1.00 78.06 250 LEU A C 1
ATOM 1941 O O . LEU A 1 250 ? 31.704 8.493 -20.217 1.00 78.06 250 LEU A O 1
ATOM 1945 N N . THR A 1 251 ? 31.440 10.714 -20.389 1.00 85.12 251 THR A N 1
ATOM 1946 C CA . THR A 1 251 ? 31.818 11.031 -19.001 1.00 85.12 251 THR A CA 1
ATOM 1947 C C . THR A 1 251 ? 30.590 11.050 -18.081 1.00 85.12 251 THR A C 1
ATOM 1949 O O . THR A 1 251 ? 29.455 11.072 -18.553 1.00 85.12 251 THR A O 1
ATOM 1952 N N . GLU A 1 252 ? 30.787 11.077 -16.757 1.00 82.62 252 GLU A N 1
ATOM 1953 C CA . GLU A 1 252 ? 29.683 11.249 -15.788 1.00 82.62 252 GLU A CA 1
ATOM 1954 C C . GLU A 1 252 ? 28.920 12.574 -15.999 1.00 82.62 252 GLU A C 1
ATOM 1956 O O . GLU A 1 252 ? 27.693 12.631 -15.870 1.00 82.62 252 GLU A O 1
ATOM 1961 N N . GLU A 1 253 ? 29.626 13.638 -16.390 1.00 84.50 253 GLU A N 1
ATOM 1962 C CA . GLU A 1 253 ? 29.018 14.929 -16.730 1.00 84.50 253 GLU A CA 1
ATOM 1963 C C . GLU A 1 253 ? 28.187 14.837 -18.011 1.00 84.50 253 GLU A C 1
ATOM 1965 O O . GLU A 1 253 ? 27.040 15.290 -18.034 1.00 84.50 253 GLU A O 1
ATOM 1970 N N . LEU A 1 254 ? 28.715 14.187 -19.052 1.00 83.56 254 LEU A N 1
ATOM 1971 C CA . LEU A 1 254 ? 27.999 14.014 -20.314 1.00 83.56 254 LEU A CA 1
ATOM 1972 C C . LEU A 1 254 ? 26.798 13.070 -20.161 1.00 83.56 254 LEU A C 1
ATOM 1974 O O . LEU A 1 254 ? 25.748 13.315 -20.745 1.00 83.56 254 LEU A O 1
ATOM 1978 N N . LEU A 1 255 ? 26.910 12.031 -19.325 1.00 83.69 255 LEU A N 1
ATOM 1979 C CA . LEU A 1 255 ? 25.789 11.163 -18.961 1.00 83.69 255 LEU A CA 1
ATOM 1980 C C . LEU A 1 255 ? 24.692 11.957 -18.244 1.00 83.69 255 LEU A C 1
ATOM 1982 O O . LEU A 1 255 ? 23.513 11.787 -18.543 1.00 83.69 255 LEU A O 1
ATOM 1986 N N . SER A 1 256 ? 25.062 12.850 -17.327 1.00 83.12 256 SER A N 1
ATOM 1987 C CA . SER A 1 256 ? 24.098 13.71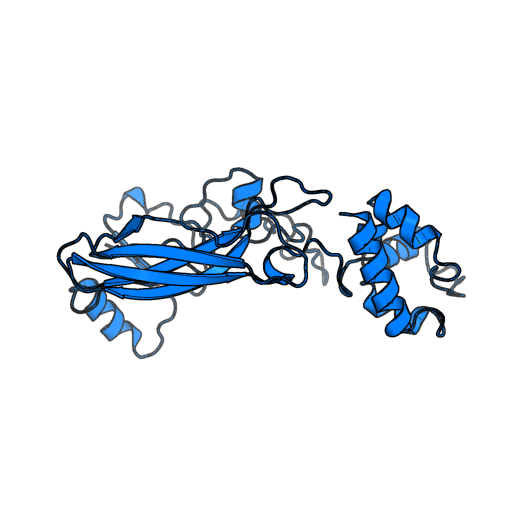1 -16.634 1.00 83.12 256 SER A CA 1
ATOM 1988 C C . SER A 1 256 ? 23.383 14.660 -17.605 1.00 83.12 256 SER A C 1
ATOM 1990 O O . SER A 1 256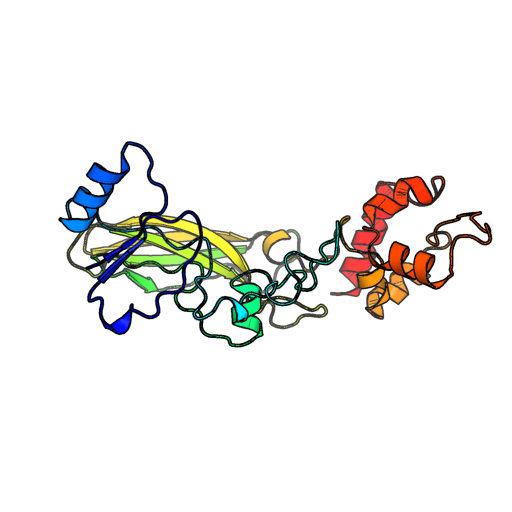 ? 22.165 14.830 -17.514 1.00 83.12 256 SER A O 1
ATOM 1992 N N . GLN A 1 257 ? 24.108 15.222 -18.578 1.00 84.75 257 GLN A N 1
ATOM 1993 C CA . GLN A 1 257 ? 23.535 16.044 -19.652 1.00 84.75 257 GLN A CA 1
ATOM 1994 C C . GLN A 1 257 ? 22.631 15.233 -20.589 1.00 84.75 257 GLN A C 1
ATOM 1996 O O . GLN A 1 257 ? 21.530 15.680 -20.910 1.00 84.75 257 GLN A O 1
ATOM 2001 N N . LEU A 1 258 ? 23.050 14.027 -20.979 1.00 84.19 258 LEU A N 1
ATOM 2002 C CA . LEU A 1 258 ? 22.254 13.097 -21.780 1.00 84.19 258 LEU A CA 1
ATOM 2003 C C . LEU A 1 258 ? 20.941 12.768 -21.069 1.00 84.19 258 LEU A C 1
ATOM 2005 O O . LEU A 1 258 ? 19.877 12.906 -21.663 1.00 84.19 258 LEU A O 1
ATOM 2009 N N . LEU A 1 259 ? 20.995 12.388 -19.790 1.00 82.25 259 LEU A N 1
ATOM 2010 C CA . LEU A 1 259 ? 19.797 12.125 -18.995 1.00 82.25 259 LEU A CA 1
ATOM 2011 C C . LEU A 1 259 ? 18.897 13.364 -18.942 1.00 82.25 259 LEU A C 1
ATOM 2013 O O . LEU A 1 259 ? 17.691 13.246 -19.134 1.00 82.25 259 LEU A O 1
ATOM 2017 N N . ALA A 1 260 ? 19.450 14.564 -18.747 1.00 81.12 260 ALA A N 1
ATOM 2018 C CA . ALA A 1 260 ? 18.661 15.794 -18.782 1.00 81.12 260 ALA A CA 1
ATOM 2019 C C . ALA A 1 260 ? 17.965 16.007 -20.141 1.00 81.12 260 ALA A C 1
ATOM 2021 O O . ALA A 1 260 ? 16.773 16.310 -20.164 1.00 81.12 260 ALA A O 1
ATOM 2022 N N . GLY A 1 261 ? 18.668 15.786 -21.257 1.00 82.69 261 GLY A N 1
ATOM 2023 C CA . GLY A 1 261 ? 18.115 15.885 -22.612 1.00 82.69 261 GLY A CA 1
ATOM 2024 C C . GLY A 1 261 ? 17.035 14.840 -22.901 1.00 82.69 261 GLY A C 1
ATOM 2025 O O . GLY A 1 261 ? 15.960 15.185 -23.390 1.00 82.69 261 GLY A O 1
ATOM 2026 N N . LEU A 1 262 ? 17.274 13.579 -22.528 1.00 82.12 262 LEU A N 1
ATOM 2027 C CA . LEU A 1 262 ? 16.304 12.486 -22.669 1.00 82.12 262 LEU A CA 1
ATOM 2028 C C . LEU A 1 262 ? 15.018 12.797 -21.905 1.00 82.12 262 LEU A C 1
ATOM 2030 O O . LEU A 1 262 ? 13.922 12.640 -22.437 1.00 82.12 262 LEU A O 1
ATOM 2034 N N . ASN A 1 263 ? 15.162 13.283 -20.674 1.00 77.69 263 ASN A N 1
ATOM 2035 C CA . ASN A 1 263 ? 14.043 13.596 -19.792 1.00 77.69 263 ASN A CA 1
ATOM 2036 C C . ASN A 1 263 ? 13.317 14.884 -20.177 1.00 77.69 263 ASN A C 1
ATOM 2038 O O . ASN A 1 263 ? 12.136 15.018 -19.876 1.00 77.69 263 ASN A O 1
ATOM 2042 N N . ALA A 1 264 ? 13.990 15.826 -20.839 1.00 77.25 264 ALA A N 1
ATOM 2043 C CA . ALA A 1 264 ? 13.347 16.993 -21.432 1.00 77.25 264 ALA A CA 1
ATOM 2044 C C . ALA A 1 264 ? 12.529 16.611 -22.672 1.00 77.25 264 ALA A C 1
ATOM 2046 O O . ALA A 1 264 ? 11.423 17.108 -22.843 1.00 77.25 264 ALA A O 1
ATOM 2047 N N . ALA A 1 265 ? 13.038 15.702 -23.508 1.00 74.88 265 ALA A N 1
ATOM 2048 C CA . ALA A 1 265 ? 12.362 15.289 -24.735 1.00 74.88 265 ALA A CA 1
ATOM 2049 C C . ALA A 1 265 ? 11.063 14.514 -24.487 1.00 74.88 265 ALA A C 1
ATOM 2051 O O . ALA A 1 265 ? 10.181 14.523 -25.340 1.00 74.88 265 ALA A O 1
ATOM 2052 N N . VAL A 1 266 ? 10.936 13.836 -23.343 1.00 68.06 266 VAL A N 1
ATOM 2053 C CA . VAL A 1 266 ? 9.716 13.103 -22.968 1.00 68.06 266 VAL A CA 1
ATOM 2054 C C . VAL A 1 266 ? 8.766 13.897 -22.068 1.00 68.06 266 VAL A C 1
ATOM 2056 O O . VAL A 1 266 ? 7.761 13.344 -21.637 1.00 68.06 266 VAL A O 1
ATOM 2059 N N . ARG A 1 267 ? 9.031 15.176 -21.805 1.00 62.03 267 ARG A N 1
ATOM 2060 C CA . ARG A 1 267 ? 8.015 16.089 -21.256 1.00 62.03 267 ARG A CA 1
ATOM 2061 C C . ARG A 1 267 ? 7.090 16.580 -22.363 1.00 62.03 267 ARG A C 1
ATOM 2063 O O . ARG A 1 267 ? 5.920 16.849 -22.035 1.00 62.03 267 ARG A O 1
#

Solvent-accessible surface area (backbone atoms only — not comparable to full-atom values): 15844 Å² total; per-residue (Å²): 107,45,78,43,73,43,96,63,80,67,67,61,94,62,50,90,79,41,90,42,76,47,85,54,39,77,52,64,96,57,31,68,61,56,51,47,32,43,77,74,60,80,35,58,50,48,63,54,35,93,53,46,21,43,67,41,73,79,73,42,68,52,49,88,45,59,88,42,63,92,98,46,65,68,77,82,43,66,86,32,56,60,51,27,33,32,62,66,65,73,48,83,50,66,40,52,52,65,42,62,68,52,87,37,44,72,48,78,45,77,76,44,65,76,62,92,78,81,56,74,88,44,73,39,43,39,36,33,33,41,28,26,74,32,87,45,59,38,41,49,68,51,73,42,67,47,61,76,91,82,66,80,63,93,73,53,64,49,42,83,70,47,71,51,76,48,77,34,48,53,67,34,70,50,77,48,78,45,81,39,45,45,78,64,71,59,74,63,66,56,59,68,38,28,44,36,60,43,66,72,34,74,57,35,36,55,51,54,70,69,47,83,68,73,66,72,72,67,96,62,91,46,101,85,60,52,73,66,57,55,51,57,52,49,36,66,38,26,52,59,66,43,33,83,47,29,81,67,70,39,41,77,67,54,48,52,50,47,39,51,49,40,33,57,58,57,105

Radius of gyration: 24.14 Å; Cα contacts (8 Å, |Δi|>4): 410; chains: 1; bounding box: 52×47×60 Å

pLDDT: mean 87.25, std 13.94, range [41.38, 98.81]

InterPro domains:
  IPR002772 Glycoside hydrolase family 3 C-terminal domain [PF01915] (2-83)
  IPR013783 Immunoglobulin-like fold [G3DSA:2.60.40.10] (105-210)
  IPR026891 Fibronectin type III-like domain [PF14310] (140-190)
  IPR026891 Fibronectin type III-like domain [SM01217] (140-212)
  IPR036881 Glycoside hydrolase family 3 C-terminal domain superfamily [G3DSA:3.40.50.1700] (2-104)
  IPR036881 Glycoside hydrolase family 3 C-terminal domain superfamily [SSF52279] (2-106)
  IPR036962 Glycoside hydrolase, family 3, N-terminal domain superfamily [G3DSA:3.20.20.300] (57-102)
  IPR050288 Cellulose-degrading glycosyl hydrolase 3 [PTHR42715] (1-190)